Protein AF-A0A7S0ICA4-F1 (afdb_monomer_lite)

Organism: Micromonas pusilla (NCBI:txid38833)

Structure (mmCIF, N/CA/C/O backbone):
data_AF-A0A7S0ICA4-F1
#
_entry.id   AF-A0A7S0ICA4-F1
#
loop_
_atom_site.group_PDB
_atom_site.id
_atom_site.type_symbol
_atom_site.label_atom_id
_atom_site.label_alt_id
_atom_site.label_comp_id
_atom_site.label_asym_id
_atom_site.label_entity_id
_atom_site.label_seq_id
_atom_site.pdbx_PDB_ins_code
_atom_site.Cartn_x
_atom_site.Cartn_y
_atom_site.Cartn_z
_atom_site.occupancy
_atom_site.B_iso_or_equiv
_atom_site.auth_seq_id
_atom_site.auth_comp_id
_atom_site.auth_asym_id
_atom_site.auth_atom_id
_atom_site.pdbx_PDB_model_num
ATOM 1 N N . PRO A 1 1 ? -21.248 9.690 8.908 1.00 86.38 1 PRO A N 1
ATOM 2 C CA . PRO A 1 1 ? -22.405 10.482 9.392 1.00 86.38 1 PRO A CA 1
ATOM 3 C C . PRO A 1 1 ? -21.979 11.944 9.496 1.00 86.38 1 PRO A C 1
ATOM 5 O O . PRO A 1 1 ? -20.804 12.198 9.751 1.00 86.38 1 PRO A O 1
ATOM 8 N N . THR A 1 2 ? -22.903 12.871 9.278 1.00 93.62 2 THR A N 1
ATOM 9 C CA . THR A 1 2 ? -22.691 14.305 9.500 1.00 93.62 2 THR A CA 1
ATOM 10 C C . THR A 1 2 ? -23.461 14.713 10.746 1.00 93.62 2 THR A C 1
ATOM 12 O O . THR A 1 2 ? -24.643 14.397 10.854 1.00 93.62 2 THR A O 1
ATOM 15 N N . PHE A 1 3 ? -22.797 15.397 11.672 1.00 94.06 3 PHE A N 1
ATOM 16 C CA . PHE A 1 3 ? -23.406 15.927 12.889 1.00 94.06 3 PHE A CA 1
ATOM 17 C C . PHE A 1 3 ? -23.565 17.435 12.735 1.00 94.06 3 PHE A C 1
ATOM 19 O O . PHE A 1 3 ? -22.675 18.096 12.194 1.00 94.06 3 PHE A O 1
ATOM 26 N N . ARG A 1 4 ? -24.698 17.976 13.177 1.00 95.12 4 ARG A N 1
ATOM 27 C CA . ARG A 1 4 ? -24.970 19.411 13.134 1.00 95.12 4 ARG A CA 1
ATOM 28 C C . ARG A 1 4 ? -25.042 19.919 14.562 1.00 95.12 4 ARG A C 1
ATOM 30 O O . ARG A 1 4 ? -25.902 19.480 15.308 1.00 95.12 4 ARG A O 1
ATOM 37 N N . LEU A 1 5 ? -24.151 20.839 14.905 1.00 94.69 5 LEU A N 1
ATOM 38 C CA . LEU A 1 5 ? -24.180 21.518 16.194 1.00 94.69 5 LEU A CA 1
ATOM 39 C C . LEU A 1 5 ? -25.111 22.739 16.146 1.00 94.69 5 LEU A C 1
ATOM 41 O O . LEU A 1 5 ? -25.299 23.314 15.061 1.00 94.69 5 LEU A O 1
ATOM 45 N N . PRO A 1 6 ? -25.670 23.150 17.299 1.00 91.56 6 PRO A N 1
ATOM 46 C CA . PRO A 1 6 ? -26.354 24.430 17.419 1.00 91.56 6 PRO A CA 1
ATOM 47 C C . PRO A 1 6 ? -25.403 25.588 17.092 1.00 91.56 6 PRO A C 1
ATOM 49 O O . PRO A 1 6 ? -24.173 25.445 17.093 1.00 91.56 6 PRO A O 1
ATOM 52 N N . ARG A 1 7 ? -25.963 26.754 16.757 1.00 91.88 7 ARG A N 1
ATOM 53 C CA . ARG A 1 7 ? -25.157 27.929 16.397 1.00 91.88 7 ARG A CA 1
ATOM 54 C C . ARG A 1 7 ? -24.349 28.368 17.616 1.00 91.88 7 ARG A C 1
ATOM 56 O O . ARG A 1 7 ? -24.922 28.649 18.658 1.00 91.88 7 ARG A O 1
ATOM 63 N N . VAL A 1 8 ? -23.031 28.460 17.455 1.00 91.12 8 VAL A N 1
ATOM 64 C CA . VAL A 1 8 ? -22.137 28.934 18.519 1.00 91.12 8 VAL A CA 1
ATOM 65 C C . VAL A 1 8 ? -22.500 30.384 18.886 1.00 91.12 8 VAL A C 1
ATOM 67 O O . VAL A 1 8 ? -22.644 31.199 17.965 1.00 91.12 8 VAL A O 1
ATOM 70 N N . PRO A 1 9 ? -22.640 30.721 20.184 1.00 86.50 9 PRO A N 1
ATOM 71 C CA . PRO A 1 9 ? -22.893 32.087 20.636 1.00 86.50 9 PRO A CA 1
ATOM 72 C C . PRO A 1 9 ? -21.829 33.075 20.136 1.00 86.50 9 PRO A C 1
ATOM 74 O O . PRO A 1 9 ? -20.640 32.756 20.059 1.00 86.50 9 PRO A O 1
ATOM 77 N N . GLU A 1 10 ? -22.240 34.295 19.785 1.00 81.94 10 GLU A N 1
ATOM 78 C CA . GLU A 1 10 ? -21.309 35.323 19.313 1.00 81.94 10 GLU A CA 1
ATOM 79 C C . GLU A 1 10 ? -20.540 35.950 20.477 1.00 81.94 10 GLU A C 1
ATOM 81 O O . GLU A 1 10 ? -21.117 36.476 21.427 1.00 81.94 10 GLU A O 1
ATOM 86 N N . ARG A 1 11 ? -19.206 35.969 20.379 1.00 70.19 11 ARG A N 1
ATOM 87 C CA . ARG A 1 11 ? -18.366 36.634 21.376 1.00 70.19 11 ARG A CA 1
ATOM 88 C C . ARG A 1 11 ? -18.582 38.149 21.311 1.00 70.19 11 ARG A C 1
ATOM 90 O O . ARG A 1 11 ? -18.101 38.807 20.390 1.00 70.19 11 ARG A O 1
ATOM 97 N N . ARG A 1 12 ? -19.229 38.729 22.325 1.00 64.62 12 ARG A N 1
ATOM 98 C CA . ARG A 1 12 ? -19.293 40.190 22.493 1.00 64.62 12 ARG A CA 1
ATOM 99 C C . ARG A 1 12 ? -17.909 40.736 22.865 1.00 64.62 12 ARG A C 1
ATOM 101 O O . ARG A 1 12 ? -17.454 40.570 23.993 1.00 64.62 12 ARG A O 1
ATOM 108 N N . VAL A 1 13 ? -17.221 41.385 21.923 1.00 56.78 13 VAL A N 1
ATOM 109 C CA . VAL A 1 13 ? -16.011 42.182 22.200 1.00 56.78 13 VAL A CA 1
ATOM 110 C C . VAL A 1 13 ? -16.442 43.637 22.351 1.00 56.78 13 VAL A C 1
ATOM 112 O O . VAL A 1 13 ? -16.750 44.301 21.365 1.00 56.78 13 VAL A O 1
ATOM 115 N N . VAL A 1 14 ? -16.508 44.129 23.589 1.00 55.59 14 VAL A N 1
ATOM 116 C CA . VAL A 1 14 ? -16.899 45.516 23.878 1.00 55.59 14 VAL A CA 1
ATOM 117 C C . VAL A 1 14 ? -15.644 46.384 23.955 1.00 55.59 14 VAL A C 1
ATOM 119 O O . VAL A 1 14 ? -14.762 46.149 24.782 1.00 55.59 14 VAL A O 1
ATOM 122 N N . GLY A 1 15 ? -15.553 47.392 23.088 1.00 45.66 15 GLY A N 1
ATOM 123 C CA . GLY A 1 15 ? -14.579 48.469 23.235 1.00 45.66 15 GLY A CA 1
ATOM 124 C C . GLY A 1 15 ? -14.879 49.283 24.494 1.00 45.66 15 GLY A C 1
ATOM 125 O O . GLY A 1 15 ? -15.979 49.801 24.636 1.00 45.66 15 GLY A O 1
ATOM 126 N N . GLY A 1 16 ? -13.893 49.392 25.389 1.00 47.88 16 GLY A N 1
ATOM 127 C CA . GLY A 1 16 ? -13.887 50.335 26.512 1.00 47.88 16 GLY A CA 1
ATOM 128 C C . GLY A 1 16 ? -14.914 50.061 27.617 1.00 47.88 16 GLY A C 1
ATOM 129 O O . GLY A 1 16 ? -15.895 50.784 27.732 1.00 47.88 16 GLY A O 1
ATOM 130 N N . GLY A 1 17 ? -14.653 49.069 28.473 1.00 46.81 17 GLY A N 1
ATOM 131 C CA . GLY A 1 1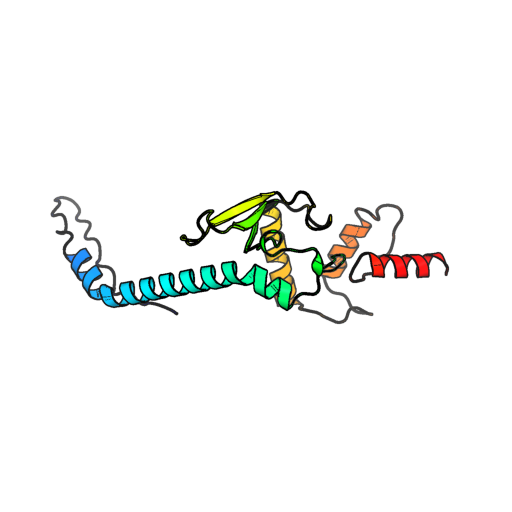7 ? -15.439 48.798 29.687 1.00 46.81 17 GLY A CA 1
ATOM 132 C C . GLY A 1 17 ? -15.920 47.354 29.730 1.00 46.81 17 GLY A C 1
ATOM 133 O O . GLY A 1 17 ? -17.000 47.033 29.249 1.00 46.81 17 GLY A O 1
ATOM 134 N N . ALA A 1 18 ? -15.084 46.462 30.258 1.00 45.56 18 ALA A N 1
ATOM 135 C CA . ALA A 1 18 ? -15.347 45.031 30.264 1.00 45.56 18 ALA A CA 1
ATOM 136 C C . ALA A 1 18 ? -16.468 44.664 31.253 1.00 45.56 18 ALA A C 1
ATOM 138 O O . ALA A 1 18 ? -16.236 44.600 32.457 1.00 45.56 18 ALA A O 1
ATOM 139 N N . THR A 1 19 ? -17.655 44.330 30.747 1.00 50.91 19 THR A N 1
ATOM 140 C CA . THR A 1 19 ? -18.433 43.236 31.333 1.00 50.91 19 THR A CA 1
ATOM 141 C C . THR A 1 19 ? -18.043 41.973 30.575 1.00 50.91 19 THR A C 1
ATOM 143 O O . THR A 1 19 ? -18.307 41.828 29.382 1.00 50.91 19 THR A O 1
ATOM 146 N N . ALA A 1 20 ? -17.315 41.078 31.244 1.00 53.53 20 ALA A N 1
ATOM 147 C CA . ALA A 1 20 ? -17.114 39.730 30.735 1.00 53.53 20 ALA A CA 1
ATOM 148 C C . ALA A 1 20 ? -18.504 39.098 30.570 1.00 53.53 20 ALA A C 1
ATOM 150 O O . ALA A 1 20 ? -19.272 39.087 31.530 1.00 53.53 20 ALA A O 1
ATOM 151 N N . GLY A 1 21 ? -18.856 38.611 29.375 1.00 56.12 21 GLY A N 1
ATOM 152 C CA . GLY A 1 21 ? -19.989 37.688 29.269 1.00 56.12 21 GLY A CA 1
ATOM 153 C C . GLY A 1 21 ? -19.767 36.561 30.280 1.00 56.12 21 GLY A C 1
ATOM 154 O O . GLY A 1 21 ? -18.633 36.095 30.410 1.00 56.12 21 GLY A O 1
ATOM 155 N N . SER A 1 22 ? -20.798 36.177 31.035 1.00 62.59 22 SER A N 1
ATOM 156 C CA . SER A 1 22 ? -20.684 35.296 32.214 1.00 62.59 22 SER A CA 1
ATOM 157 C C . SER A 1 22 ? -20.111 33.906 31.906 1.00 62.59 22 SER A C 1
ATOM 159 O O . SER A 1 22 ? -19.789 33.158 32.823 1.00 62.59 22 SER A O 1
ATOM 161 N N . GLY A 1 23 ? -19.971 33.551 30.625 1.00 69.62 23 GLY A N 1
ATOM 162 C CA . GLY A 1 23 ? -19.598 32.215 30.169 1.00 69.62 23 GLY A CA 1
ATOM 163 C C . GLY A 1 23 ? -20.773 31.234 30.183 1.00 69.62 23 GLY A C 1
ATOM 164 O O . GLY A 1 23 ? -20.662 30.181 29.565 1.00 69.62 23 GLY A O 1
ATOM 165 N N . GLU A 1 24 ? -21.901 31.596 30.807 1.00 80.44 24 GLU A N 1
ATOM 166 C CA . GLU A 1 24 ? -23.126 30.784 30.890 1.00 80.44 24 GLU A CA 1
ATOM 167 C C . GLU A 1 24 ? -23.677 30.436 29.505 1.00 80.44 24 GLU A C 1
ATOM 169 O O . GLU A 1 24 ? -24.026 29.287 29.269 1.00 80.44 24 GLU A O 1
ATOM 174 N N . GLU A 1 25 ? -23.620 31.372 28.551 1.00 84.62 25 GLU A N 1
ATOM 175 C CA . GLU A 1 25 ? -24.052 31.154 27.159 1.00 84.62 25 GLU A CA 1
ATOM 176 C C . GLU A 1 25 ? -23.335 29.957 26.495 1.00 84.62 25 GLU A C 1
ATOM 178 O O . GLU A 1 25 ? -23.905 29.267 25.653 1.00 84.62 25 GLU A O 1
ATOM 183 N N . MET A 1 26 ? -22.078 29.682 26.872 1.00 87.25 26 MET A N 1
ATOM 184 C CA . MET A 1 26 ? -21.332 28.531 26.352 1.00 87.25 26 MET A CA 1
ATOM 185 C C . MET A 1 26 ? -21.789 27.219 26.997 1.00 87.25 26 MET A C 1
ATOM 187 O O . MET A 1 26 ? -21.806 26.191 26.324 1.00 87.25 26 MET A O 1
ATOM 191 N N . PHE A 1 27 ? -22.154 27.240 28.282 1.00 89.44 27 PHE A N 1
ATOM 192 C CA . PHE A 1 27 ? -22.714 26.072 28.964 1.00 89.44 27 PHE A CA 1
ATOM 193 C C . PHE A 1 27 ? -24.102 25.732 28.418 1.00 89.44 27 PHE A C 1
ATOM 195 O O . PHE A 1 27 ? -24.335 24.578 28.078 1.00 89.44 27 PHE A O 1
ATOM 202 N N . GLU A 1 28 ? -24.958 26.732 28.198 1.00 90.12 28 GLU A N 1
ATOM 203 C CA . GLU A 1 28 ? -26.261 26.544 27.547 1.00 90.12 28 GLU A CA 1
ATOM 204 C C . GLU A 1 28 ? -26.117 25.955 26.137 1.00 90.12 28 GLU A C 1
ATOM 206 O O . GLU A 1 28 ? -26.828 25.021 25.776 1.00 90.12 28 GLU A O 1
ATOM 211 N N . TRP A 1 29 ? -25.150 26.439 25.348 1.00 92.75 29 TRP A N 1
ATOM 212 C CA . TRP A 1 29 ? -24.858 25.871 24.030 1.00 92.75 29 TRP A CA 1
ATOM 213 C C . TRP A 1 29 ? -24.345 24.424 24.104 1.00 92.75 29 TRP A C 1
ATOM 215 O O . TRP A 1 29 ? -24.679 23.606 23.244 1.00 92.75 29 TRP A O 1
ATOM 225 N N . MET A 1 30 ? -23.526 24.092 25.109 1.00 92.50 30 MET A N 1
ATOM 226 C CA . MET A 1 30 ? -23.066 22.716 25.319 1.00 92.50 30 MET A CA 1
ATOM 227 C C . MET A 1 30 ? -24.224 21.790 25.692 1.00 92.50 30 MET A C 1
ATOM 229 O O . MET A 1 30 ? -24.295 20.691 25.144 1.00 92.50 30 MET A O 1
ATOM 233 N N . ASP A 1 31 ? -25.134 22.247 26.552 1.00 94.25 31 ASP A N 1
ATOM 234 C CA . ASP A 1 31 ? -26.331 21.502 26.945 1.00 94.25 31 ASP A CA 1
ATOM 235 C C . ASP A 1 31 ? -27.287 21.316 25.756 1.00 94.25 31 ASP A C 1
ATOM 237 O O . ASP A 1 31 ? -27.748 20.203 25.502 1.00 94.25 31 ASP A O 1
ATOM 241 N N . GLU A 1 32 ? -27.516 22.360 24.950 1.00 95.19 32 GLU A N 1
ATOM 242 C CA . GLU A 1 32 ? -28.291 22.268 23.701 1.00 95.19 32 GLU A CA 1
ATOM 243 C C . GLU A 1 32 ? -27.647 21.279 22.710 1.00 95.19 32 GLU A C 1
ATOM 245 O O . GLU A 1 32 ? -28.330 20.555 21.984 1.00 95.19 32 GLU A O 1
ATOM 250 N N . GLY A 1 33 ? -26.314 21.223 22.684 1.00 95.69 33 GLY A N 1
ATOM 251 C CA . GLY A 1 33 ? -25.539 20.307 21.853 1.00 95.69 33 GLY A CA 1
ATOM 252 C C . GLY A 1 33 ? -25.361 18.897 22.425 1.00 95.69 33 GLY A C 1
ATOM 253 O O . GLY A 1 33 ? -24.819 18.047 21.711 1.00 95.69 33 GLY A O 1
ATOM 254 N N . ALA A 1 34 ? -25.787 18.625 23.664 1.00 96.19 34 ALA A N 1
ATOM 255 C CA . ALA A 1 34 ? -25.403 17.429 24.420 1.00 96.19 34 ALA A CA 1
ATOM 256 C C . ALA A 1 34 ? -25.723 16.125 23.677 1.00 96.19 34 ALA A C 1
ATOM 258 O O . ALA A 1 34 ? -24.835 15.297 23.475 1.00 96.19 34 ALA A O 1
ATOM 259 N N . GLU A 1 35 ? -26.940 15.985 23.143 1.00 96.56 35 GLU A N 1
ATOM 260 C CA . GLU A 1 35 ? -27.336 14.793 22.377 1.00 96.56 35 GLU A CA 1
ATOM 261 C C . GLU A 1 35 ? -26.452 14.570 21.140 1.00 96.56 35 GLU A C 1
ATOM 263 O O . GLU A 1 35 ? -26.131 13.436 20.772 1.00 96.56 35 GLU A O 1
ATOM 268 N N . THR A 1 36 ? -26.021 15.655 20.489 1.00 96.75 36 THR A N 1
ATOM 269 C CA . THR A 1 36 ? -25.133 15.579 19.324 1.00 96.75 36 THR A CA 1
ATOM 270 C C . THR A 1 36 ? -23.724 15.157 19.734 1.00 96.75 36 THR A C 1
ATOM 272 O O . THR A 1 36 ? -23.102 14.351 19.033 1.00 96.75 36 THR A O 1
ATOM 275 N N . PHE A 1 37 ? -23.220 15.661 20.865 1.00 96.62 37 PHE A N 1
ATOM 276 C CA . PHE A 1 37 ? -21.930 15.248 21.418 1.00 96.62 37 PHE A CA 1
ATOM 277 C C . PHE A 1 37 ? -21.938 13.786 21.858 1.00 96.62 37 PHE A C 1
ATOM 279 O O . PHE A 1 37 ? -21.017 13.053 21.497 1.00 96.62 37 PHE A O 1
ATOM 286 N N . ASP A 1 38 ? -22.992 13.330 22.530 1.00 97.12 38 ASP A N 1
ATOM 287 C CA . ASP A 1 38 ? -23.150 11.934 22.941 1.00 97.12 38 ASP A CA 1
ATOM 288 C C . ASP A 1 38 ? -23.233 11.001 21.731 1.00 97.12 38 ASP A C 1
ATOM 290 O O . ASP A 1 38 ? -22.576 9.956 21.681 1.00 97.12 38 ASP A O 1
ATOM 294 N N . ALA A 1 39 ? -23.979 11.395 20.696 1.00 97.00 39 ALA A N 1
ATOM 295 C CA . ALA A 1 39 ? -24.054 10.636 19.455 1.00 97.00 39 ALA A CA 1
ATOM 296 C C . ALA A 1 39 ? -22.692 10.559 18.740 1.00 97.00 39 ALA A C 1
ATOM 298 O O . ALA A 1 39 ? -22.324 9.496 18.217 1.00 97.00 39 ALA A O 1
ATOM 299 N N . LEU A 1 40 ? -21.929 11.659 18.727 1.00 97.31 40 LEU A N 1
ATOM 300 C CA . LEU A 1 40 ? -20.575 11.710 18.176 1.00 97.31 40 LEU A CA 1
ATOM 301 C C . LEU A 1 40 ? -19.617 10.823 18.979 1.00 97.31 40 LEU A C 1
ATOM 303 O O . LEU A 1 40 ? -18.941 9.979 18.387 1.00 97.31 40 LEU A O 1
ATOM 307 N N . LEU A 1 41 ? -19.586 10.963 20.305 1.00 97.56 41 LEU A N 1
ATOM 308 C CA . LEU A 1 41 ? -18.737 10.172 21.192 1.00 97.56 41 LEU A CA 1
ATOM 309 C C . LEU A 1 41 ? -19.068 8.685 21.070 1.00 97.56 41 LEU A C 1
ATOM 311 O O . LEU A 1 41 ? -18.180 7.875 20.810 1.00 97.56 41 LEU A O 1
ATOM 315 N N . GLY A 1 42 ? -20.349 8.325 21.142 1.00 97.94 42 GLY A N 1
ATOM 316 C CA . GLY A 1 42 ? -20.797 6.951 20.955 1.00 97.94 42 GLY A CA 1
ATOM 317 C C . GLY A 1 42 ? -20.393 6.389 19.589 1.00 97.94 42 GLY A C 1
ATOM 318 O O . GLY A 1 42 ? -20.042 5.214 19.478 1.00 97.94 42 GLY A O 1
ATOM 319 N N . ARG A 1 43 ? -20.385 7.212 18.530 1.00 97.25 43 ARG A N 1
ATOM 320 C CA . ARG A 1 43 ? -19.875 6.798 17.214 1.00 97.25 43 ARG A CA 1
ATOM 321 C C . ARG A 1 43 ? -18.363 6.573 17.228 1.00 97.25 43 ARG A C 1
ATOM 323 O O . ARG A 1 43 ? -17.926 5.594 16.623 1.00 97.25 43 ARG A O 1
ATOM 330 N N . LEU A 1 44 ? -17.591 7.450 17.867 1.00 97.56 44 LEU A N 1
ATOM 331 C CA . LEU A 1 44 ? -16.134 7.329 17.971 1.00 97.56 44 LEU A CA 1
ATOM 332 C C . LEU A 1 44 ? -15.732 6.081 18.762 1.00 97.56 44 LEU A C 1
ATOM 334 O O . LEU A 1 44 ? -14.896 5.324 18.277 1.00 97.56 44 LEU A O 1
ATOM 338 N N . VAL A 1 45 ? -16.383 5.818 19.900 1.00 97.50 45 VAL A N 1
ATOM 339 C CA . VAL A 1 45 ? -16.158 4.615 20.722 1.00 97.50 45 VAL A CA 1
ATOM 340 C C . VAL A 1 45 ? -16.462 3.351 19.919 1.00 97.50 45 VAL A C 1
ATOM 342 O O . VAL A 1 45 ? -15.577 2.525 19.731 1.00 97.50 45 VAL A O 1
ATOM 345 N N . ARG A 1 46 ? -17.653 3.247 19.306 1.00 97.81 46 ARG A N 1
ATOM 346 C CA . ARG A 1 46 ? -18.003 2.076 18.476 1.00 97.81 46 ARG A CA 1
ATOM 347 C C . ARG A 1 46 ? -17.047 1.867 17.302 1.00 97.81 46 ARG A C 1
ATOM 349 O O . ARG A 1 46 ? -16.778 0.733 16.918 1.00 97.81 46 ARG A O 1
ATOM 356 N N . TRP A 1 47 ? -16.579 2.951 16.680 1.00 97.12 47 TRP A N 1
ATOM 357 C CA . TRP A 1 47 ? -15.593 2.861 15.602 1.00 97.12 47 TRP A CA 1
ATOM 358 C C . TRP A 1 47 ? -14.239 2.366 16.119 1.00 97.12 47 TRP A C 1
ATOM 360 O O . TRP A 1 47 ? -13.627 1.512 15.479 1.00 97.12 47 TRP A O 1
ATOM 370 N N . HIS A 1 48 ? -13.795 2.872 17.271 1.00 95.62 48 HIS A N 1
ATOM 371 C CA . HIS A 1 48 ? -12.559 2.449 17.914 1.00 95.62 48 HIS A CA 1
ATOM 372 C C . HIS A 1 48 ? -12.614 0.967 18.301 1.00 95.62 48 HIS A C 1
ATOM 374 O O . HIS A 1 48 ? -11.742 0.210 17.880 1.00 95.62 48 HIS A O 1
ATOM 380 N N . ASP A 1 49 ? -13.676 0.531 18.982 1.00 95.81 49 ASP A N 1
ATOM 381 C CA . ASP A 1 49 ? -13.865 -0.865 19.394 1.00 95.81 49 ASP A CA 1
ATOM 382 C C . ASP A 1 49 ? -13.858 -1.814 18.190 1.00 95.81 49 ASP A C 1
ATOM 384 O O . ASP A 1 49 ? -13.163 -2.831 18.191 1.00 95.81 49 ASP A O 1
ATOM 388 N N . ALA A 1 50 ? -14.565 -1.449 17.113 1.00 96.81 50 ALA A N 1
ATOM 389 C CA . ALA A 1 50 ? -14.581 -2.230 15.879 1.00 96.81 50 ALA A CA 1
ATOM 390 C C . ALA A 1 50 ? -13.194 -2.305 15.216 1.00 96.81 50 ALA A C 1
ATOM 392 O O . ALA A 1 50 ? -12.813 -3.353 14.692 1.00 96.81 50 ALA A O 1
ATOM 393 N N . ARG A 1 51 ? -12.420 -1.211 15.245 1.00 96.06 51 ARG A N 1
ATOM 394 C CA . ARG A 1 51 ? -11.045 -1.198 14.728 1.00 96.06 51 ARG A CA 1
ATOM 395 C C . ARG A 1 51 ? -10.138 -2.117 15.546 1.00 96.06 51 ARG A C 1
ATOM 397 O O . ARG A 1 51 ? -9.397 -2.893 14.949 1.00 96.06 51 ARG A O 1
ATOM 404 N N . ILE A 1 52 ? -10.198 -2.050 16.875 1.00 95.12 52 ILE A N 1
ATOM 405 C CA . ILE A 1 52 ? -9.391 -2.907 17.756 1.00 95.12 52 ILE A CA 1
ATOM 406 C C . ILE A 1 52 ? -9.763 -4.381 17.572 1.00 95.12 52 ILE A C 1
ATOM 408 O O . ILE A 1 52 ? -8.873 -5.214 17.415 1.00 95.12 52 ILE A O 1
ATOM 412 N N . ALA A 1 53 ? -11.058 -4.704 17.505 1.00 94.94 53 ALA A N 1
ATOM 413 C CA . ALA A 1 53 ? -11.522 -6.066 17.247 1.00 94.94 53 ALA A CA 1
ATOM 414 C C . ALA A 1 53 ? -10.975 -6.617 15.919 1.00 94.94 53 ALA A C 1
ATOM 416 O O . ALA A 1 53 ? -10.475 -7.741 15.881 1.00 94.94 53 ALA A O 1
ATOM 417 N N . LYS A 1 54 ? -10.991 -5.803 14.853 1.00 96.44 54 LYS A N 1
ATOM 418 C CA . LYS A 1 54 ? -10.408 -6.175 13.558 1.00 96.44 54 LYS A CA 1
ATOM 419 C C . LYS A 1 54 ? -8.904 -6.445 13.656 1.00 96.44 54 LYS A C 1
ATOM 421 O O . LYS A 1 54 ? -8.440 -7.445 13.125 1.00 96.44 54 LYS A O 1
ATOM 426 N N . LEU A 1 55 ? -8.143 -5.571 14.316 1.00 96.50 55 LEU A N 1
ATOM 427 C CA . LEU A 1 55 ? -6.689 -5.734 14.445 1.00 96.50 55 LEU A CA 1
ATOM 428 C C . LEU A 1 55 ? -6.314 -6.989 15.246 1.00 96.50 55 LEU A C 1
ATOM 430 O O . LEU A 1 55 ? -5.419 -7.721 14.836 1.00 96.50 55 LEU A O 1
ATOM 434 N N . ARG A 1 56 ? -7.033 -7.275 16.337 1.00 94.38 56 ARG A N 1
ATOM 435 C CA . ARG A 1 56 ? -6.832 -8.485 17.154 1.00 94.38 56 ARG A CA 1
ATOM 436 C C . ARG A 1 56 ? -7.126 -9.777 16.394 1.00 94.38 56 ARG A C 1
ATOM 438 O O . ARG A 1 56 ? -6.375 -10.737 16.516 1.00 94.38 56 ARG A O 1
ATOM 445 N N . GLY A 1 57 ? -8.208 -9.800 15.614 1.00 95.50 57 GLY A N 1
ATOM 446 C CA . GLY A 1 57 ? -8.610 -10.987 14.851 1.00 95.50 57 GLY A CA 1
ATOM 447 C C . GLY A 1 57 ? -7.798 -11.226 13.574 1.00 95.50 57 GLY A C 1
ATOM 448 O O . GLY A 1 57 ? -7.803 -12.336 13.051 1.00 95.50 57 GLY A O 1
ATOM 449 N N . ALA A 1 58 ? -7.083 -10.214 13.073 1.00 97.56 58 ALA A N 1
ATOM 450 C CA . ALA A 1 58 ? -6.435 -10.270 11.763 1.00 97.56 58 ALA A CA 1
ATOM 451 C C . ALA A 1 58 ? -5.379 -11.379 11.637 1.00 97.56 58 ALA A C 1
ATOM 453 O O . ALA A 1 58 ? -5.241 -11.956 10.563 1.00 97.56 58 ALA A O 1
ATOM 454 N N . ALA A 1 59 ? -4.631 -11.679 12.705 1.00 97.38 59 ALA A N 1
ATOM 455 C CA . ALA A 1 59 ? -3.618 -12.737 12.678 1.00 97.38 59 ALA A CA 1
ATOM 456 C C . ALA A 1 59 ? -4.242 -14.129 12.491 1.00 97.38 59 ALA A C 1
ATOM 458 O O . ALA A 1 59 ? -3.724 -14.939 11.721 1.00 97.38 59 ALA A O 1
ATOM 459 N N . ASP A 1 60 ? -5.359 -14.387 13.172 1.00 97.56 60 ASP A N 1
ATOM 460 C CA . ASP A 1 60 ? -6.094 -15.648 13.080 1.00 97.56 60 ASP A CA 1
ATOM 461 C C . ASP A 1 60 ? -6.756 -15.782 11.709 1.00 97.56 60 ASP A C 1
ATOM 463 O O . ASP A 1 60 ? -6.490 -16.747 10.994 1.00 97.56 60 ASP A O 1
ATOM 467 N N . GLU A 1 61 ? -7.504 -14.756 11.288 1.00 98.25 61 GLU A N 1
ATOM 468 C CA . GLU A 1 61 ? -8.148 -14.717 9.972 1.00 98.25 61 GLU A CA 1
ATOM 469 C C . GLU A 1 61 ? -7.121 -14.928 8.851 1.00 98.25 61 GLU A C 1
ATOM 471 O O . GLU A 1 61 ? -7.340 -15.727 7.945 1.00 98.25 61 GLU A O 1
ATOM 476 N N . ALA A 1 62 ? -5.953 -14.281 8.935 1.00 98.25 62 ALA A N 1
ATOM 477 C CA . ALA A 1 62 ? -4.909 -14.425 7.932 1.00 98.25 62 ALA A CA 1
ATOM 478 C C . ALA A 1 62 ? -4.385 -15.865 7.810 1.00 98.25 62 ALA A C 1
ATOM 480 O O . ALA A 1 62 ? -4.180 -16.333 6.692 1.00 98.25 62 ALA A O 1
ATOM 481 N N . ARG A 1 63 ? -4.196 -16.578 8.927 1.00 98.00 63 ARG A N 1
ATOM 482 C CA . ARG A 1 63 ? -3.758 -17.987 8.914 1.00 98.00 63 ARG A CA 1
ATOM 483 C C . ARG A 1 63 ? -4.828 -18.925 8.369 1.00 98.00 63 ARG A C 1
ATOM 485 O O . ARG A 1 63 ? -4.487 -19.969 7.825 1.00 98.00 63 ARG A O 1
ATOM 492 N N . GLU A 1 64 ? -6.096 -18.563 8.519 1.00 97.88 64 GLU A N 1
ATOM 493 C CA . GLU A 1 64 ? -7.215 -19.354 8.011 1.00 97.88 64 GLU A CA 1
ATOM 494 C C . GLU A 1 64 ? -7.437 -19.162 6.507 1.00 97.88 64 GLU A C 1
ATOM 496 O O . GLU A 1 64 ? -7.749 -20.130 5.813 1.00 97.88 64 GLU A O 1
ATOM 501 N N . ILE A 1 65 ? -7.291 -17.933 5.992 1.00 98.19 65 ILE A N 1
ATOM 502 C CA . ILE A 1 65 ? -7.746 -17.602 4.629 1.00 98.19 65 ILE A CA 1
ATOM 503 C C . ILE A 1 65 ? -6.627 -17.282 3.633 1.00 98.19 65 ILE A C 1
ATOM 505 O O . ILE A 1 65 ? -6.873 -17.321 2.425 1.00 98.19 65 ILE A O 1
ATOM 509 N N . LEU A 1 66 ? -5.420 -16.919 4.084 1.00 98.31 66 LEU A N 1
ATOM 510 C CA . LEU A 1 66 ? -4.341 -16.511 3.180 1.00 98.31 66 LEU A CA 1
ATOM 511 C C . LEU A 1 66 ? -3.420 -17.676 2.830 1.00 98.31 66 LEU A C 1
ATOM 513 O O . LEU A 1 66 ? -2.942 -18.408 3.690 1.00 98.31 66 LEU A O 1
ATOM 517 N N . TRP A 1 67 ? -3.056 -17.755 1.549 1.00 98.38 67 TRP A N 1
ATOM 518 C CA . TRP A 1 67 ? -1.947 -18.583 1.089 1.00 98.38 67 TRP A CA 1
ATOM 519 C C . TRP A 1 67 ? -0.713 -17.711 0.856 1.00 98.38 67 TRP A C 1
ATOM 521 O O . TRP A 1 67 ? -0.506 -17.180 -0.236 1.00 98.38 67 TRP A O 1
ATOM 531 N N . TRP A 1 68 ? 0.129 -17.550 1.880 1.00 98.56 68 TRP A N 1
ATOM 532 C CA . TRP A 1 68 ? 1.362 -16.771 1.726 1.00 98.56 68 TRP A CA 1
ATOM 533 C C . TRP A 1 68 ? 2.358 -17.425 0.755 1.00 98.56 68 TRP A C 1
ATOM 535 O O . TRP A 1 68 ? 2.612 -18.630 0.865 1.00 98.56 68 TRP A O 1
ATOM 545 N N . PRO A 1 69 ? 2.966 -16.652 -0.164 1.00 98.31 69 PRO A N 1
ATOM 546 C CA . PRO A 1 69 ? 4.024 -17.154 -1.031 1.00 98.31 69 PRO A CA 1
ATOM 547 C C . PRO A 1 69 ? 5.284 -17.464 -0.210 1.00 98.31 69 PRO A C 1
ATOM 549 O O . PRO A 1 69 ? 5.547 -16.824 0.807 1.00 98.31 69 PRO A O 1
ATOM 552 N N . PHE A 1 70 ? 6.078 -18.443 -0.660 1.00 97.88 70 PHE A N 1
ATOM 553 C CA . PHE A 1 70 ? 7.364 -18.814 -0.039 1.00 97.88 70 PHE A CA 1
ATOM 554 C C . PHE A 1 70 ? 7.300 -19.106 1.476 1.00 97.88 70 PHE A C 1
ATOM 556 O O . PHE A 1 70 ? 8.287 -18.936 2.186 1.00 97.88 70 PHE A O 1
ATOM 563 N N . THR A 1 71 ? 6.153 -19.563 1.981 1.00 98.12 71 THR A N 1
ATOM 564 C CA . THR A 1 71 ? 5.925 -19.777 3.416 1.00 98.12 71 THR A CA 1
ATOM 565 C C . THR A 1 71 ? 5.404 -21.189 3.661 1.00 98.12 71 THR A C 1
ATOM 567 O O . THR A 1 71 ? 4.449 -21.611 3.016 1.00 98.12 71 THR A O 1
ATOM 570 N N . GLN A 1 72 ? 6.014 -21.919 4.597 1.00 97.94 72 GLN A N 1
ATOM 571 C CA . GLN A 1 72 ? 5.471 -23.188 5.088 1.00 97.94 72 GLN A CA 1
ATOM 572 C C . GLN A 1 72 ? 4.457 -22.894 6.198 1.00 97.94 72 GLN A C 1
ATOM 574 O O . GLN A 1 72 ? 4.856 -22.538 7.306 1.00 97.94 72 GLN A O 1
ATOM 579 N N . HIS A 1 73 ? 3.162 -23.013 5.901 1.00 97.19 73 HIS A N 1
ATOM 580 C CA . HIS A 1 73 ? 2.088 -22.547 6.790 1.00 97.19 73 HIS A CA 1
ATOM 581 C C . HIS A 1 73 ? 2.032 -23.275 8.130 1.00 97.19 73 HIS A C 1
ATOM 583 O O . HIS A 1 73 ? 1.817 -22.621 9.149 1.00 97.19 73 HIS A O 1
ATOM 589 N N . ASP A 1 74 ? 2.332 -24.574 8.159 1.00 96.62 74 ASP A N 1
ATOM 590 C CA . ASP A 1 74 ? 2.340 -25.362 9.403 1.00 96.62 74 ASP A CA 1
ATOM 591 C C . ASP A 1 74 ? 3.377 -24.861 10.423 1.00 96.62 74 ASP A C 1
ATOM 593 O O . ASP A 1 74 ? 3.274 -25.136 11.616 1.00 96.62 74 ASP A O 1
ATOM 597 N N . MET A 1 75 ? 4.378 -24.102 9.964 1.00 97.50 75 MET A N 1
ATOM 598 C CA . MET A 1 75 ? 5.442 -23.541 10.800 1.00 97.50 75 MET A CA 1
ATOM 599 C C . MET A 1 75 ? 5.204 -22.076 11.189 1.00 97.50 75 MET A C 1
ATOM 601 O O . MET A 1 75 ? 6.082 -21.461 11.795 1.00 97.50 75 MET A O 1
ATOM 605 N N . VAL A 1 76 ? 4.052 -21.493 10.843 1.00 97.81 76 VAL A N 1
ATOM 606 C CA . VAL A 1 76 ? 3.712 -20.106 11.188 1.00 97.81 76 VAL A CA 1
ATOM 607 C C . VAL A 1 76 ? 2.741 -20.100 12.368 1.00 97.81 76 VAL A C 1
ATOM 609 O O . VAL A 1 76 ? 1.535 -20.302 12.175 1.00 97.81 76 VAL A O 1
ATOM 612 N N . PRO A 1 77 ? 3.227 -19.878 13.603 1.00 96.88 77 PRO A N 1
ATOM 613 C CA . PRO A 1 77 ? 2.349 -19.693 14.745 1.00 96.88 77 PRO A CA 1
ATOM 614 C C . PRO A 1 77 ? 1.702 -18.298 14.702 1.00 96.88 77 PRO A C 1
ATOM 616 O O . PRO A 1 77 ? 2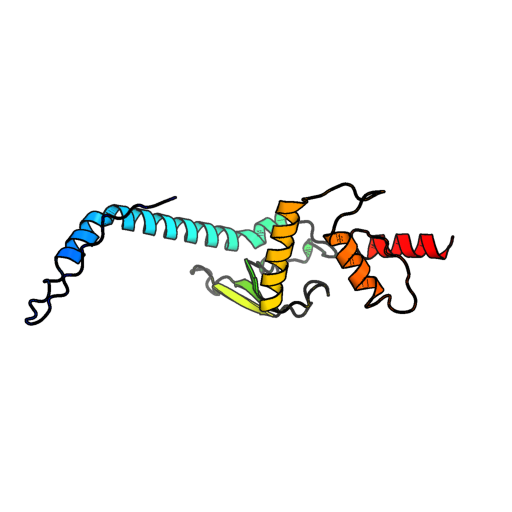.174 -17.399 13.999 1.00 96.88 77 PRO A O 1
ATOM 619 N N . ARG A 1 78 ? 0.604 -18.119 15.445 1.00 95.06 78 ARG A N 1
ATOM 620 C CA . ARG A 1 78 ? -0.205 -16.886 15.439 1.00 95.06 78 ARG A CA 1
ATOM 621 C C . ARG A 1 78 ? 0.634 -15.654 15.773 1.00 95.06 78 ARG A C 1
ATOM 623 O O . ARG A 1 78 ? 0.555 -14.649 15.078 1.00 95.06 78 ARG A O 1
ATOM 630 N N . GLU A 1 79 ? 1.459 -15.753 16.805 1.00 94.31 79 GLU A N 1
ATOM 631 C CA . GLU A 1 79 ? 2.307 -14.683 17.331 1.00 94.31 79 GLU A CA 1
ATOM 632 C C . GLU A 1 79 ? 3.370 -14.185 16.341 1.00 94.31 79 GLU A C 1
ATOM 634 O O . GLU A 1 79 ? 3.861 -13.066 16.482 1.00 94.31 79 GLU A O 1
ATOM 639 N N . ASN A 1 80 ? 3.699 -14.980 15.318 1.00 95.69 80 ASN A N 1
ATOM 640 C CA . ASN A 1 80 ? 4.654 -14.592 14.280 1.00 95.69 80 ASN A CA 1
ATOM 641 C C . ASN A 1 80 ? 3.991 -13.857 13.107 1.00 95.69 80 ASN A C 1
ATOM 643 O O . ASN A 1 80 ? 4.690 -13.369 12.215 1.00 95.69 80 ASN A O 1
ATOM 647 N N . VAL A 1 81 ? 2.660 -13.759 13.083 1.00 97.62 81 VAL A N 1
ATOM 648 C CA . VAL A 1 81 ? 1.942 -13.004 12.056 1.00 97.62 81 VAL A CA 1
ATOM 649 C C . VAL A 1 81 ? 1.962 -11.521 12.419 1.00 97.62 81 VAL A C 1
ATOM 651 O O . VAL A 1 81 ? 1.264 -11.067 13.323 1.00 97.62 81 VAL A O 1
ATOM 654 N N . ALA A 1 82 ? 2.757 -10.738 11.690 1.00 97.44 82 ALA A N 1
ATOM 655 C CA . ALA A 1 82 ? 2.795 -9.292 11.866 1.00 97.44 82 ALA A CA 1
ATOM 656 C C . ALA A 1 82 ? 1.513 -8.635 11.318 1.00 97.44 82 ALA A C 1
ATOM 658 O O . ALA A 1 82 ? 1.284 -8.608 10.108 1.00 97.44 82 ALA A O 1
ATOM 659 N N . VAL A 1 83 ? 0.696 -8.053 12.199 1.00 98.12 83 VAL A N 1
ATOM 660 C CA . VAL A 1 83 ? -0.503 -7.292 11.812 1.00 98.12 83 VAL A CA 1
ATOM 661 C C . VAL A 1 83 ? -0.112 -5.848 11.484 1.00 98.12 83 VAL A C 1
ATOM 663 O O . VAL A 1 83 ? 0.020 -5.005 12.370 1.00 98.12 83 VAL A O 1
ATOM 666 N N . ILE A 1 84 ? 0.101 -5.555 10.201 1.00 98.19 84 ILE A N 1
ATOM 667 C CA . ILE A 1 84 ? 0.500 -4.223 9.719 1.00 98.19 84 ILE A CA 1
ATOM 668 C C . ILE A 1 84 ? -0.750 -3.351 9.506 1.00 98.19 84 ILE A C 1
ATOM 670 O O . ILE A 1 84 ? -1.552 -3.613 8.614 1.00 98.19 84 ILE A O 1
ATOM 674 N N . ASP A 1 85 ? -0.904 -2.291 10.301 1.00 97.94 85 ASP A N 1
ATOM 675 C CA . ASP A 1 85 ? -1.999 -1.311 10.197 1.00 97.94 85 ASP A CA 1
ATOM 676 C C . ASP A 1 85 ? -1.695 -0.214 9.164 1.00 97.94 85 ASP A C 1
ATOM 678 O O . ASP A 1 85 ? -2.592 0.281 8.482 1.00 97.94 85 ASP A O 1
ATOM 682 N N . SER A 1 86 ? -0.426 0.179 9.031 1.00 96.81 86 SER A N 1
ATOM 683 C CA . SER A 1 86 ? -0.009 1.235 8.103 1.00 96.81 86 SER A CA 1
ATOM 684 C C . SER A 1 86 ? 1.494 1.209 7.807 1.00 96.81 86 SER A C 1
ATOM 686 O O . SER A 1 86 ? 2.248 0.436 8.398 1.00 96.81 86 SER A O 1
ATOM 688 N N . ARG A 1 87 ? 1.942 2.083 6.896 1.00 96.19 87 ARG A N 1
ATOM 689 C CA . ARG A 1 87 ? 3.356 2.446 6.718 1.00 96.19 87 ARG A CA 1
ATOM 690 C C . ARG A 1 87 ? 3.512 3.953 6.534 1.00 96.19 87 ARG A C 1
ATOM 692 O O . ARG A 1 87 ? 2.669 4.581 5.885 1.00 96.19 87 ARG A O 1
ATOM 699 N N . SER A 1 88 ? 4.607 4.515 7.028 1.00 94.38 88 SER A N 1
ATOM 700 C CA . SER A 1 88 ? 4.973 5.919 6.820 1.00 94.38 88 SER A CA 1
ATOM 701 C C . SER A 1 88 ? 6.480 6.030 6.608 1.00 94.38 88 SER A C 1
ATOM 703 O O . SER A 1 88 ? 7.232 6.036 7.578 1.00 94.38 88 SER A O 1
ATOM 705 N N . GLY A 1 89 ? 6.904 6.178 5.353 1.00 93.38 89 GLY A N 1
ATOM 706 C CA . GLY A 1 89 ? 8.311 6.069 4.978 1.00 93.38 89 GLY A CA 1
ATOM 707 C C . GLY A 1 89 ? 8.807 4.638 5.176 1.00 93.38 89 GLY A C 1
ATOM 708 O O . GLY A 1 89 ? 8.201 3.679 4.681 1.00 93.38 89 GLY A O 1
ATOM 709 N N . GLU A 1 90 ? 9.894 4.510 5.922 1.00 95.94 90 GLU A N 1
ATOM 710 C CA . GLU A 1 90 ? 10.605 3.266 6.185 1.00 95.94 90 GLU A CA 1
ATOM 711 C C . GLU A 1 90 ? 9.988 2.430 7.321 1.00 95.94 90 GLU A C 1
ATOM 713 O O . GLU A 1 90 ? 10.338 1.263 7.467 1.00 95.94 90 GLU A O 1
ATOM 718 N N . ASP A 1 91 ? 9.052 2.982 8.099 1.00 97.00 91 ASP A N 1
ATOM 719 C CA . ASP A 1 91 ? 8.439 2.291 9.237 1.00 97.00 91 ASP A CA 1
ATOM 720 C C . ASP A 1 91 ? 7.037 1.752 8.928 1.00 97.00 91 ASP A C 1
ATOM 722 O O . ASP A 1 91 ? 6.170 2.451 8.386 1.00 97.00 91 ASP A O 1
ATOM 726 N N . PHE A 1 92 ? 6.782 0.522 9.368 1.00 98.19 92 PHE A N 1
ATOM 727 C CA . PHE A 1 92 ? 5.445 -0.034 9.536 1.00 98.19 92 PHE A CA 1
ATOM 728 C C . PHE A 1 92 ? 4.843 0.403 10.870 1.00 98.19 92 PHE A C 1
ATOM 730 O O . PHE A 1 92 ? 5.524 0.387 11.890 1.00 98.19 92 PHE A O 1
ATOM 737 N N . GLY A 1 93 ? 3.546 0.701 10.888 1.00 97.88 93 GLY A N 1
ATOM 738 C CA . GLY A 1 93 ? 2.741 0.664 12.104 1.00 97.88 93 GLY A CA 1
ATOM 739 C C . GLY A 1 93 ? 2.215 -0.752 12.304 1.00 97.88 93 GLY A C 1
ATOM 740 O O . GLY A 1 93 ? 1.322 -1.175 11.573 1.00 97.88 93 GLY A O 1
ATOM 741 N N . VAL A 1 94 ? 2.768 -1.484 13.268 1.00 98.00 94 VAL A N 1
ATOM 742 C CA . VAL A 1 94 ? 2.404 -2.877 13.563 1.00 98.00 94 VAL A CA 1
ATOM 743 C C . VAL A 1 94 ? 1.579 -2.926 14.841 1.00 98.00 94 VAL A C 1
ATOM 745 O O . VAL A 1 94 ? 1.989 -2.378 15.862 1.00 98.00 94 VAL A O 1
ATOM 748 N N . TYR A 1 95 ? 0.418 -3.570 14.791 1.00 97.31 95 TYR A N 1
ATOM 749 C CA . TYR A 1 95 ? -0.393 -3.821 15.974 1.00 97.31 95 TYR A CA 1
ATOM 750 C C . TYR A 1 95 ? 0.253 -4.905 16.846 1.00 97.31 95 TYR A C 1
ATOM 752 O O . TYR A 1 95 ? 0.653 -5.959 16.353 1.00 97.31 95 TYR A O 1
ATOM 760 N N . VAL A 1 96 ? 0.355 -4.626 18.142 1.00 95.00 96 VAL A N 1
ATOM 761 C CA . VAL A 1 96 ? 0.930 -5.503 19.161 1.00 95.00 96 VAL A CA 1
ATOM 762 C C . VAL A 1 96 ? -0.067 -5.604 20.311 1.00 95.00 96 VAL A C 1
ATOM 764 O O . VAL A 1 96 ? -0.523 -4.586 20.836 1.00 95.00 96 VAL A O 1
ATOM 767 N N . GLU A 1 97 ? -0.415 -6.832 20.686 1.00 91.06 97 GLU A N 1
ATOM 768 C CA . GLU A 1 97 ? -1.259 -7.102 21.851 1.00 91.06 97 GLU A CA 1
ATOM 769 C C . GLU A 1 97 ? -0.499 -6.786 23.147 1.00 91.06 97 GLU A C 1
ATOM 771 O O . GLU A 1 97 ? 0.723 -6.935 23.220 1.00 91.06 97 GLU A O 1
ATOM 776 N N . ASP A 1 98 ? -1.215 -6.334 24.176 1.00 85.88 98 ASP A N 1
ATOM 777 C CA . ASP A 1 98 ? -0.605 -6.079 25.481 1.00 85.88 98 ASP A CA 1
ATOM 778 C C . ASP A 1 98 ? -0.129 -7.395 26.111 1.00 85.88 98 ASP A C 1
ATOM 780 O O . ASP A 1 98 ? -0.777 -8.431 25.959 1.00 85.88 98 ASP A O 1
ATOM 784 N N . ALA A 1 99 ? 0.980 -7.355 26.856 1.00 73.81 99 ALA A N 1
ATOM 785 C CA . ALA A 1 99 ? 1.630 -8.548 27.414 1.00 73.81 99 ALA A CA 1
ATOM 786 C C . ALA A 1 99 ? 0.712 -9.411 28.306 1.00 73.81 99 ALA A C 1
ATOM 788 O O . ALA A 1 99 ? 0.932 -10.610 28.447 1.00 73.81 99 ALA A O 1
ATOM 789 N N . GLU A 1 100 ? -0.322 -8.805 28.893 1.00 72.44 100 GLU A N 1
ATOM 790 C CA . GLU A 1 100 ? -1.299 -9.454 29.776 1.00 72.44 100 GLU A CA 1
ATOM 791 C C . GLU A 1 100 ? -2.630 -9.772 29.065 1.00 72.44 100 GLU A C 1
ATOM 793 O O . GLU A 1 100 ? -3.551 -10.297 29.684 1.00 72.44 100 GLU A O 1
ATOM 798 N N . GLY A 1 101 ? -2.776 -9.419 27.779 1.00 65.88 101 GLY A N 1
ATOM 799 C CA . GLY A 1 101 ? -3.985 -9.645 26.972 1.00 65.88 101 GLY A CA 1
ATOM 800 C C . GLY A 1 101 ? -5.241 -8.878 27.420 1.00 65.88 101 GLY A C 1
ATOM 801 O O . GLY A 1 101 ? -6.283 -8.975 26.774 1.00 65.88 101 GLY A O 1
ATOM 802 N N . ALA A 1 102 ? -5.162 -8.109 28.510 1.00 69.06 102 ALA A N 1
ATOM 803 C CA . ALA A 1 102 ? -6.303 -7.433 29.127 1.00 69.06 102 ALA A CA 1
ATOM 804 C C . ALA A 1 102 ? -6.632 -6.060 28.506 1.00 69.06 102 ALA A C 1
ATOM 806 O O . ALA A 1 102 ? -7.765 -5.590 28.618 1.00 69.06 102 ALA A O 1
ATOM 807 N N . GLY A 1 103 ? -5.663 -5.411 27.851 1.00 82.19 103 GLY A N 1
ATOM 808 C CA . GLY A 1 103 ? -5.799 -4.068 27.280 1.00 82.19 103 GLY A CA 1
ATOM 809 C C . GLY A 1 103 ? -5.940 -4.054 25.750 1.00 82.19 103 GLY A C 1
ATOM 810 O O . GLY A 1 103 ? -5.762 -5.089 25.101 1.00 82.19 103 GLY A O 1
ATOM 811 N N . PRO A 1 104 ? -6.303 -2.902 25.147 1.00 84.94 104 PRO A N 1
ATOM 812 C CA . PRO A 1 104 ? -6.610 -2.743 23.718 1.00 84.94 104 PRO A CA 1
ATOM 813 C C . PRO A 1 104 ? -5.434 -3.022 22.771 1.00 84.94 104 PRO A C 1
ATOM 815 O O . PRO A 1 104 ? -5.649 -3.021 21.559 1.00 84.94 104 PRO A O 1
ATOM 818 N N . GLY A 1 105 ? -4.228 -3.271 23.288 1.00 92.31 105 GLY A N 1
ATOM 819 C CA . GLY A 1 105 ? -3.009 -3.321 22.496 1.00 92.31 105 GLY A CA 1
ATOM 820 C C . GLY A 1 105 ? -2.574 -1.933 22.031 1.00 92.31 105 GLY A C 1
ATOM 821 O O . GLY A 1 105 ? -3.191 -0.905 22.328 1.00 92.31 105 GLY A O 1
ATOM 822 N N . SER A 1 106 ? -1.497 -1.890 21.255 1.00 94.12 106 SER A N 1
ATOM 823 C CA . SER A 1 106 ? -0.938 -0.650 20.716 1.00 94.12 106 SER A CA 1
ATOM 824 C C . SER A 1 106 ? -0.423 -0.840 19.295 1.00 94.12 106 SER A C 1
ATOM 826 O O . SER A 1 106 ? -0.091 -1.946 18.880 1.00 94.12 106 SER A O 1
ATOM 828 N N . VAL A 1 107 ? -0.351 0.249 18.526 1.00 96.06 107 VAL A N 1
ATOM 829 C CA . VAL A 1 107 ? 0.368 0.255 17.246 1.00 96.06 107 VAL A CA 1
ATOM 830 C C . VAL A 1 107 ? 1.772 0.787 17.498 1.00 96.06 107 VAL A C 1
ATOM 832 O O . VAL A 1 107 ? 1.936 1.917 17.956 1.00 96.06 107 VAL A O 1
ATOM 835 N N . GLN A 1 108 ? 2.776 -0.029 17.200 1.00 96.31 108 GLN A N 1
ATOM 836 C CA . GLN A 1 108 ? 4.188 0.286 17.383 1.00 96.31 108 GLN A CA 1
ATOM 837 C C . GLN A 1 108 ? 4.876 0.438 16.031 1.00 96.31 108 GLN A C 1
ATOM 839 O O . GLN A 1 108 ? 4.613 -0.326 15.1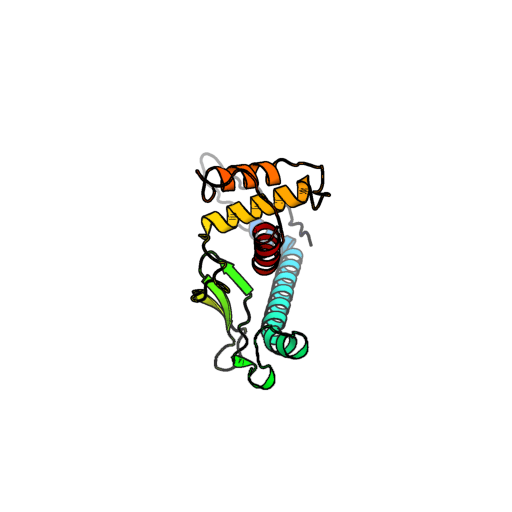02 1.00 96.31 108 GLN A O 1
ATOM 844 N N . LEU A 1 109 ? 5.785 1.406 15.932 1.00 97.44 109 LEU A N 1
ATOM 845 C CA . LEU A 1 109 ? 6.595 1.576 14.732 1.00 97.44 109 LEU A CA 1
ATOM 846 C C . LEU A 1 109 ? 7.692 0.510 14.667 1.00 97.44 109 LEU A C 1
ATOM 848 O O . LEU A 1 109 ? 8.365 0.235 15.663 1.00 97.44 109 LEU A O 1
ATOM 852 N N . ARG A 1 110 ? 7.855 -0.101 13.494 1.00 97.62 110 ARG A N 1
ATOM 853 C CA . ARG A 1 110 ? 8.878 -1.110 13.203 1.00 97.62 110 ARG A CA 1
ATOM 854 C C . ARG A 1 110 ? 9.507 -0.809 11.847 1.00 97.62 110 ARG A C 1
ATOM 856 O O . ARG A 1 110 ? 8.799 -0.780 10.844 1.00 97.62 110 ARG A O 1
ATOM 863 N N . PHE A 1 111 ? 10.825 -0.650 11.824 1.00 97.38 111 PHE A N 1
ATOM 864 C CA . PHE A 1 111 ? 11.571 -0.402 10.594 1.00 97.38 111 PHE A CA 1
ATOM 865 C C . PHE A 1 111 ? 11.469 -1.586 9.619 1.00 97.38 111 PHE A C 1
ATOM 867 O O . PHE A 1 111 ? 11.677 -2.742 10.000 1.00 97.38 111 PHE A O 1
ATOM 874 N N . ASP A 1 112 ? 11.196 -1.298 8.347 1.00 97.56 112 ASP A N 1
ATOM 875 C CA . ASP A 1 112 ? 11.125 -2.271 7.255 1.00 97.56 112 ASP A CA 1
ATOM 876 C C . ASP A 1 112 ? 12.530 -2.675 6.776 1.00 97.56 112 ASP A C 1
ATOM 878 O O . ASP A 1 112 ? 13.012 -2.260 5.721 1.00 97.56 112 ASP A O 1
ATOM 882 N N . GLY A 1 113 ? 13.205 -3.518 7.564 1.00 97.31 113 GLY A N 1
ATOM 883 C CA . GLY A 1 113 ? 14.569 -3.974 7.268 1.00 97.31 113 GLY A CA 1
ATOM 884 C C . GLY A 1 113 ? 14.704 -4.827 6.001 1.00 97.31 113 GLY A C 1
ATOM 885 O O . GLY A 1 113 ? 15.789 -4.911 5.432 1.00 97.31 113 GLY A O 1
ATOM 886 N N . ALA A 1 114 ? 13.613 -5.442 5.537 1.00 97.31 114 ALA A N 1
ATOM 887 C CA . ALA A 1 114 ? 13.587 -6.225 4.301 1.00 97.31 114 ALA A CA 1
ATOM 888 C C . ALA A 1 114 ? 13.212 -5.383 3.067 1.00 97.31 114 ALA A C 1
ATOM 890 O O . ALA A 1 114 ? 13.143 -5.917 1.954 1.00 97.31 114 ALA A O 1
ATOM 891 N N . ALA A 1 115 ? 12.933 -4.088 3.262 1.00 97.62 115 ALA A N 1
ATOM 892 C CA . ALA A 1 115 ? 12.418 -3.181 2.246 1.00 97.62 115 ALA A CA 1
ATOM 893 C C . ALA A 1 115 ? 11.209 -3.769 1.491 1.00 97.62 115 ALA A C 1
ATOM 895 O O . ALA A 1 115 ? 11.116 -3.644 0.268 1.00 97.62 115 ALA A O 1
ATOM 896 N N . SER A 1 116 ? 10.311 -4.459 2.208 1.00 97.44 116 SER A N 1
ATOM 897 C CA . SER A 1 116 ? 9.156 -5.188 1.665 1.00 97.44 116 SER A CA 1
ATOM 898 C C . SER A 1 116 ? 9.512 -5.962 0.387 1.00 97.44 116 SER A C 1
ATOM 900 O O . SER A 1 116 ? 8.984 -5.676 -0.691 1.00 97.44 116 SER A O 1
ATOM 902 N N . TRP A 1 117 ? 10.452 -6.906 0.498 1.00 97.75 117 TRP A N 1
ATOM 903 C CA . TRP A 1 117 ? 10.979 -7.679 -0.635 1.00 97.75 117 TRP A CA 1
ATOM 904 C C . TRP A 1 117 ? 11.763 -6.824 -1.645 1.00 97.75 117 TRP A C 1
ATOM 906 O O . TRP A 1 117 ? 11.576 -6.929 -2.855 1.00 97.75 117 TRP A O 1
ATOM 916 N N . TRP A 1 118 ? 12.650 -5.963 -1.135 1.00 97.94 118 TRP A N 1
ATOM 917 C CA . TRP A 1 118 ? 13.510 -5.073 -1.935 1.00 97.94 118 TRP A CA 1
ATOM 918 C C . TRP A 1 118 ? 12.752 -4.105 -2.862 1.00 97.94 118 TRP A C 1
ATOM 920 O O . TRP A 1 118 ? 13.322 -3.593 -3.824 1.00 97.94 118 TRP A O 1
ATOM 930 N N . THR A 1 119 ? 11.472 -3.841 -2.589 1.00 97.12 119 THR A N 1
ATOM 931 C CA . THR A 1 119 ? 10.640 -2.921 -3.383 1.00 97.12 119 THR A CA 1
ATOM 932 C C . THR A 1 119 ? 10.641 -1.498 -2.833 1.00 97.12 119 THR A C 1
ATOM 934 O O . THR A 1 119 ? 10.348 -0.551 -3.562 1.00 97.12 119 THR A O 1
ATOM 937 N N . GLN A 1 120 ? 10.945 -1.328 -1.545 1.00 96.62 120 GLN A N 1
ATOM 938 C CA . GLN A 1 120 ? 10.876 -0.034 -0.874 1.00 96.62 120 GLN A CA 1
ATOM 939 C C . GLN A 1 120 ? 12.148 0.784 -1.063 1.00 96.62 120 GLN A C 1
ATOM 941 O O . GLN A 1 120 ? 13.261 0.269 -1.040 1.00 96.62 120 GLN A O 1
ATOM 946 N N . GLY A 1 121 ? 11.954 2.090 -1.215 1.00 92.19 121 GLY A N 1
ATOM 947 C CA . GLY A 1 121 ? 13.031 3.073 -1.352 1.00 92.19 121 GLY A CA 1
ATOM 948 C C . GLY A 1 121 ? 12.518 4.511 -1.379 1.00 92.19 121 GLY A C 1
ATOM 949 O O . GLY A 1 121 ? 13.183 5.399 -1.906 1.00 92.19 121 GLY A O 1
ATOM 950 N N . VAL A 1 122 ? 11.297 4.738 -0.885 1.00 91.75 122 VAL A N 1
ATOM 951 C CA . VAL A 1 122 ? 10.610 6.030 -0.952 1.00 91.75 122 VAL A CA 1
ATOM 952 C C . VAL A 1 122 ? 10.524 6.632 0.443 1.00 91.75 122 VAL A C 1
ATOM 954 O O . VAL A 1 122 ? 10.041 5.985 1.368 1.00 91.75 122 VAL A O 1
ATOM 957 N N . SER A 1 123 ? 10.967 7.882 0.582 1.00 92.44 123 SER A N 1
ATOM 958 C CA . SER A 1 123 ? 10.834 8.607 1.847 1.00 92.44 123 SER A CA 1
ATOM 959 C C . SER A 1 123 ? 9.364 8.872 2.172 1.00 92.44 123 SER A C 1
ATOM 961 O O . SER A 1 123 ? 8.490 8.838 1.295 1.00 92.44 123 SER A O 1
ATOM 963 N N . LYS A 1 124 ? 9.091 9.236 3.426 1.00 92.31 124 LYS A N 1
ATOM 964 C CA . LYS A 1 124 ? 7.761 9.659 3.880 1.00 92.31 124 LYS A CA 1
ATOM 965 C C . LYS A 1 124 ? 7.159 10.777 3.016 1.00 92.31 124 LYS A C 1
ATOM 967 O O . LYS A 1 124 ? 5.984 10.729 2.651 1.00 92.31 124 LYS A O 1
ATOM 972 N N . GLU A 1 125 ? 7.952 11.779 2.646 1.00 93.00 125 GLU A N 1
ATOM 973 C CA . GLU A 1 125 ? 7.507 12.901 1.809 1.00 93.00 125 GLU A CA 1
ATOM 974 C C . GLU A 1 125 ? 7.171 12.428 0.393 1.00 93.00 125 GLU A C 1
ATOM 976 O O . GLU A 1 125 ? 6.174 12.856 -0.202 1.00 93.00 125 GLU A O 1
ATOM 981 N N . LEU A 1 126 ? 7.995 11.532 -0.154 1.00 94.69 126 LEU A N 1
ATOM 982 C CA . LEU A 1 126 ? 7.802 11.006 -1.496 1.00 94.69 126 LEU A CA 1
ATOM 983 C C . LEU A 1 126 ? 6.597 10.058 -1.568 1.00 94.69 126 LEU A C 1
ATOM 985 O O . LEU A 1 126 ? 5.865 10.108 -2.556 1.00 94.69 126 LEU A O 1
ATOM 989 N N . GLN A 1 127 ? 6.321 9.284 -0.513 1.00 95.44 127 GLN A N 1
ATOM 990 C CA . GLN A 1 127 ? 5.140 8.421 -0.410 1.00 95.44 127 GLN A CA 1
ATOM 991 C C . GLN A 1 127 ? 3.849 9.213 -0.666 1.00 95.44 127 GLN A C 1
ATOM 993 O O . GLN A 1 127 ? 3.034 8.826 -1.504 1.00 95.44 127 GLN A O 1
ATOM 998 N N . HIS A 1 128 ? 3.673 10.373 -0.023 1.00 94.50 128 HIS A N 1
ATOM 999 C CA . HIS A 1 128 ? 2.482 11.204 -0.231 1.00 94.50 128 HIS A CA 1
ATOM 1000 C C . HIS A 1 128 ? 2.385 11.769 -1.653 1.00 94.50 128 HIS A C 1
ATOM 1002 O O . HIS A 1 128 ? 1.287 11.873 -2.208 1.00 94.50 128 HIS A O 1
ATOM 1008 N N . ARG A 1 129 ? 3.520 12.133 -2.262 1.00 96.50 129 ARG A N 1
ATOM 1009 C CA . ARG A 1 129 ? 3.553 12.613 -3.652 1.00 96.50 129 ARG A CA 1
ATOM 1010 C C . ARG A 1 129 ? 3.151 11.507 -4.627 1.00 96.50 129 ARG A C 1
ATOM 1012 O O . ARG A 1 129 ? 2.358 11.770 -5.528 1.00 96.50 129 ARG A O 1
ATOM 1019 N N . LEU A 1 130 ? 3.646 10.287 -4.418 1.00 96.12 130 LEU A N 1
ATOM 1020 C CA . LEU A 1 130 ? 3.312 9.122 -5.238 1.00 96.12 130 LEU A CA 1
ATOM 1021 C C . LEU A 1 130 ? 1.830 8.762 -5.139 1.00 96.12 130 LEU A C 1
ATOM 1023 O O . LEU A 1 130 ? 1.194 8.568 -6.170 1.00 96.12 130 LEU A O 1
ATOM 1027 N N . VAL A 1 131 ? 1.249 8.760 -3.934 1.00 96.19 131 VAL A N 1
ATOM 1028 C CA . VAL A 1 131 ? -0.189 8.494 -3.749 1.00 96.19 131 VAL A CA 1
ATOM 1029 C C . VAL A 1 131 ? -1.046 9.512 -4.504 1.00 96.19 131 VAL A C 1
ATOM 1031 O O . VAL A 1 131 ? -1.991 9.129 -5.190 1.00 96.19 131 VAL A O 1
ATOM 1034 N N . ARG A 1 132 ? -0.705 10.807 -4.442 1.00 97.50 132 ARG A N 1
ATOM 1035 C CA . ARG A 1 132 ? -1.429 11.845 -5.198 1.00 97.50 132 ARG A CA 1
ATOM 1036 C C . ARG A 1 132 ? -1.301 11.651 -6.708 1.00 97.50 132 ARG A C 1
ATOM 1038 O O . ARG A 1 132 ? -2.295 11.791 -7.415 1.00 97.50 132 ARG A O 1
ATOM 1045 N N . ALA A 1 133 ? -0.106 11.313 -7.194 1.00 96.88 133 ALA A N 1
ATOM 1046 C CA . ALA A 1 133 ? 0.122 11.042 -8.611 1.00 96.88 133 ALA A CA 1
ATOM 1047 C C . ALA A 1 133 ? -0.673 9.815 -9.091 1.00 96.88 133 ALA A C 1
ATOM 1049 O O . ALA A 1 133 ? -1.338 9.886 -10.123 1.00 96.88 133 ALA A O 1
ATOM 1050 N N . ALA A 1 134 ? -0.672 8.727 -8.316 1.00 97.06 134 ALA A N 1
ATOM 1051 C CA . ALA A 1 134 ? -1.430 7.517 -8.618 1.00 97.06 134 ALA A CA 1
ATOM 1052 C C . ALA A 1 134 ? -2.946 7.771 -8.615 1.00 97.06 134 ALA A C 1
ATOM 1054 O O . ALA A 1 134 ? -3.631 7.369 -9.551 1.00 97.06 134 ALA A O 1
ATOM 1055 N N . ALA A 1 135 ? -3.470 8.492 -7.618 1.00 98.19 135 ALA A N 1
ATOM 1056 C CA . ALA A 1 135 ? -4.889 8.846 -7.550 1.00 98.19 135 ALA A CA 1
ATOM 1057 C C . ALA A 1 135 ? -5.325 9.726 -8.735 1.00 98.19 135 ALA A C 1
ATOM 1059 O O . ALA A 1 135 ? -6.371 9.483 -9.335 1.00 98.19 135 ALA A O 1
ATOM 1060 N N . ALA A 1 136 ? -4.504 10.712 -9.112 1.00 97.88 136 ALA A N 1
ATOM 1061 C CA . ALA A 1 136 ? -4.760 11.544 -10.285 1.00 97.88 136 ALA A CA 1
ATOM 1062 C C . ALA A 1 136 ? -4.742 10.720 -11.584 1.00 97.88 136 ALA A C 1
ATOM 1064 O O . ALA A 1 136 ? -5.616 10.893 -12.433 1.00 97.88 136 ALA A O 1
ATOM 1065 N N . ALA A 1 137 ? -3.787 9.796 -11.727 1.00 97.00 137 ALA A N 1
ATOM 1066 C CA . ALA A 1 137 ? -3.711 8.920 -12.889 1.00 97.00 137 ALA A CA 1
ATOM 1067 C C . ALA A 1 137 ? -4.919 7.972 -12.978 1.00 97.00 137 ALA A C 1
ATOM 1069 O O . ALA A 1 137 ? -5.523 7.848 -14.043 1.00 97.00 137 ALA A O 1
ATOM 1070 N N . ALA A 1 138 ? -5.319 7.373 -11.855 1.00 97.88 138 ALA A N 1
ATOM 1071 C CA . ALA A 1 138 ? -6.496 6.516 -11.776 1.00 97.88 138 ALA A CA 1
ATOM 1072 C C . ALA A 1 138 ? -7.780 7.274 -12.146 1.00 97.88 138 ALA A C 1
ATOM 1074 O O . ALA A 1 138 ? -8.573 6.771 -12.935 1.00 97.88 138 ALA A O 1
ATOM 1075 N N . GLY A 1 139 ? -7.958 8.500 -11.640 1.00 98.00 139 GLY A N 1
ATOM 1076 C CA . GLY A 1 139 ? -9.123 9.330 -11.956 1.00 98.00 139 GLY A CA 1
ATOM 1077 C C . GLY A 1 139 ? -9.163 9.839 -13.402 1.00 98.00 139 GLY A C 1
ATOM 1078 O O . GLY A 1 139 ? -10.246 10.060 -13.936 1.00 98.00 139 GLY A O 1
ATOM 1079 N N . ARG A 1 140 ? -8.003 10.027 -14.046 1.00 98.06 140 ARG A N 1
ATOM 1080 C CA . ARG A 1 140 ? -7.912 10.541 -15.423 1.00 98.06 140 ARG A CA 1
ATOM 1081 C C . ARG A 1 140 ? -7.984 9.447 -16.487 1.00 98.06 140 ARG A C 1
ATOM 1083 O O . ARG A 1 140 ? -8.632 9.658 -17.506 1.00 98.06 140 ARG A O 1
ATOM 1090 N N . TRP A 1 141 ? -7.292 8.325 -16.283 1.00 97.44 141 TRP A N 1
ATOM 1091 C CA . TRP A 1 141 ? -7.161 7.270 -17.296 1.00 97.44 141 TRP A CA 1
ATOM 1092 C C . TRP A 1 141 ? -7.744 5.925 -16.865 1.00 97.44 141 TRP A C 1
ATOM 1094 O O . TRP A 1 141 ? -8.185 5.167 -17.722 1.00 97.44 141 TRP A O 1
ATOM 1104 N N . GLY A 1 142 ? -7.735 5.592 -15.573 1.00 96.62 142 GLY A N 1
ATOM 1105 C CA . GLY A 1 142 ? -7.982 4.216 -15.138 1.00 96.62 142 GLY A CA 1
ATOM 1106 C C . GLY A 1 142 ? -6.998 3.249 -15.812 1.00 96.62 142 GLY A C 1
ATOM 1107 O O . GLY A 1 142 ? -5.787 3.462 -15.756 1.00 96.62 142 GLY A O 1
ATOM 1108 N N . HIS A 1 143 ? -7.520 2.218 -16.481 1.00 97.75 143 HIS A N 1
ATOM 1109 C CA . HIS A 1 143 ? -6.758 1.369 -17.399 1.00 97.75 143 HIS A CA 1
ATOM 1110 C C . HIS A 1 143 ? -7.312 1.515 -18.821 1.00 97.75 143 HIS A C 1
ATOM 1112 O O . HIS A 1 143 ? -8.503 1.311 -19.051 1.00 97.75 143 HIS A O 1
ATOM 1118 N N . VAL A 1 144 ? -6.439 1.846 -19.772 1.00 97.94 144 VAL A N 1
ATOM 1119 C CA . VAL A 1 144 ? -6.760 1.967 -21.199 1.00 97.94 144 VAL A CA 1
ATOM 1120 C C . VAL A 1 144 ? -5.856 1.045 -22.010 1.00 97.94 144 VAL A C 1
ATOM 1122 O O . VAL A 1 144 ? -4.722 0.773 -21.615 1.00 97.94 144 VAL A O 1
ATOM 1125 N N . MET A 1 145 ? -6.363 0.556 -23.141 1.00 98.19 145 MET A N 1
ATOM 1126 C CA . MET A 1 145 ? -5.640 -0.366 -24.018 1.00 98.19 145 MET A CA 1
ATOM 1127 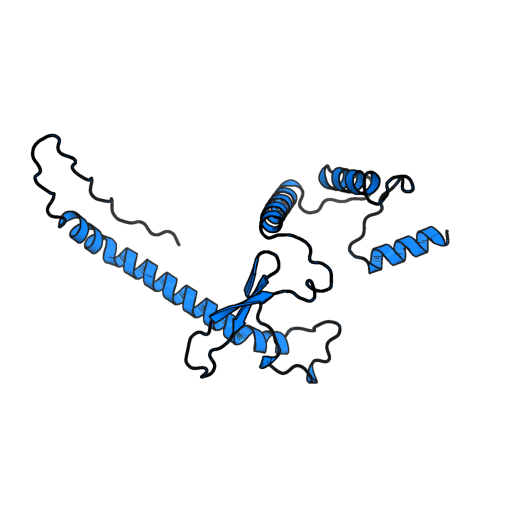C C . MET A 1 145 ? -4.301 0.235 -24.472 1.00 98.19 145 MET A C 1
ATOM 1129 O O . MET A 1 145 ? -4.255 1.387 -24.893 1.00 98.19 145 MET A O 1
ATOM 1133 N N . PHE A 1 146 ? -3.218 -0.545 -24.381 1.00 98.31 146 PHE A N 1
ATOM 1134 C CA . PHE A 1 146 ? -1.859 -0.073 -24.671 1.00 98.31 146 PHE A CA 1
ATOM 1135 C C . PHE A 1 146 ? -1.372 -0.317 -26.113 1.00 98.31 146 PHE A C 1
ATOM 1137 O O . PHE A 1 146 ? -0.787 0.602 -26.685 1.00 98.31 146 PHE A O 1
ATOM 1144 N N . PRO A 1 147 ? -1.594 -1.491 -26.745 1.00 98.31 147 PRO A N 1
ATOM 1145 C CA . PRO A 1 147 ? -1.131 -1.730 -28.114 1.00 98.31 147 PRO A CA 1
ATOM 1146 C C . PRO A 1 147 ? -1.653 -0.665 -29.080 1.00 98.31 147 PRO A C 1
ATOM 1148 O O . PRO A 1 147 ? -2.836 -0.341 -29.039 1.00 98.31 147 PRO A O 1
ATOM 1151 N N . GLU A 1 148 ? -0.759 -0.113 -29.906 1.00 98.06 148 GLU A N 1
ATOM 1152 C CA . GLU A 1 148 ? -1.048 0.934 -30.907 1.00 98.06 148 GLU A CA 1
ATOM 1153 C C . GLU A 1 148 ? -1.611 2.254 -30.343 1.00 98.06 148 GLU A C 1
ATOM 1155 O O . GLU A 1 148 ? -1.959 3.160 -31.096 1.00 98.06 148 GLU A O 1
ATOM 1160 N N . ASN A 1 149 ? -1.637 2.403 -29.019 1.00 98.44 149 ASN A N 1
ATOM 1161 C CA . ASN A 1 149 ? -2.168 3.563 -28.320 1.00 98.44 149 ASN A CA 1
ATOM 1162 C C . ASN A 1 149 ? -1.074 4.258 -27.500 1.00 98.44 149 ASN A C 1
ATOM 1164 O O . ASN A 1 149 ? -0.010 3.703 -27.222 1.00 98.44 149 ASN A O 1
ATOM 1168 N N . ALA A 1 150 ? -1.335 5.500 -27.093 1.00 97.69 150 ALA A N 1
ATOM 1169 C CA . ALA A 1 150 ? -0.417 6.262 -26.257 1.00 97.69 150 ALA A CA 1
ATOM 1170 C C . ALA A 1 150 ? -1.168 7.158 -25.270 1.00 97.69 150 ALA A C 1
ATOM 1172 O O . ALA A 1 150 ? -2.187 7.763 -25.599 1.00 97.69 150 ALA A O 1
ATOM 1173 N N . HIS A 1 151 ? -0.614 7.293 -24.068 1.00 97.12 151 HIS A N 1
ATOM 1174 C CA . HIS A 1 151 ? -1.047 8.275 -23.083 1.00 97.12 151 HIS A CA 1
ATOM 1175 C C . HIS A 1 151 ? 0.165 8.891 -22.379 1.00 97.12 151 HIS A C 1
ATOM 1177 O O . HIS A 1 151 ? 1.240 8.294 -22.303 1.00 97.12 151 HIS A O 1
ATOM 1183 N N . GLU A 1 152 ? -0.025 10.105 -21.866 1.00 97.50 152 GLU A N 1
ATOM 1184 C CA . GLU A 1 152 ? 1.032 10.963 -21.316 1.00 97.50 152 GLU A CA 1
ATOM 1185 C C . GLU A 1 152 ? 1.894 10.244 -20.267 1.00 97.50 152 GLU A C 1
ATOM 1187 O O . GLU A 1 152 ? 3.111 10.193 -20.416 1.00 97.50 152 GLU A O 1
ATOM 1192 N N . ALA A 1 153 ? 1.269 9.577 -19.290 1.00 96.75 153 ALA A N 1
ATOM 1193 C CA . ALA A 1 153 ? 1.985 8.876 -18.223 1.00 96.75 153 ALA A CA 1
ATOM 1194 C C . ALA A 1 153 ? 2.929 7.762 -18.726 1.00 96.75 153 ALA A C 1
ATOM 1196 O O . ALA A 1 153 ? 4.046 7.635 -18.224 1.00 96.75 153 ALA A O 1
ATOM 1197 N N . ALA A 1 154 ? 2.519 6.973 -19.730 1.00 97.81 154 ALA A N 1
ATOM 1198 C CA . ALA A 1 154 ? 3.385 5.939 -20.304 1.00 97.81 154 ALA A CA 1
ATOM 1199 C C . ALA A 1 154 ? 4.540 6.563 -21.096 1.00 97.81 154 ALA A C 1
ATOM 1201 O O . ALA A 1 154 ? 5.679 6.117 -20.986 1.00 97.81 154 ALA A O 1
ATOM 1202 N N . LEU A 1 155 ? 4.276 7.633 -21.853 1.00 98.31 155 LEU A N 1
ATOM 1203 C CA . LEU A 1 155 ? 5.320 8.335 -22.598 1.00 98.31 155 LEU A CA 1
ATOM 1204 C C . LEU A 1 155 ? 6.346 9.002 -21.669 1.00 98.31 155 LEU A C 1
ATOM 1206 O O . LEU A 1 155 ? 7.541 8.939 -21.951 1.00 98.31 155 LEU A O 1
ATOM 1210 N N . ASP A 1 156 ? 5.908 9.609 -20.565 1.00 98.06 156 ASP A N 1
ATOM 1211 C CA . ASP A 1 156 ? 6.799 10.200 -19.559 1.00 98.06 156 ASP A CA 1
ATOM 1212 C C . ASP A 1 156 ? 7.664 9.147 -18.871 1.00 98.06 156 ASP A C 1
ATOM 1214 O O . ASP A 1 156 ? 8.879 9.329 -18.764 1.00 98.06 156 ASP A O 1
ATOM 1218 N N . ALA A 1 157 ? 7.073 8.014 -18.479 1.00 97.88 157 ALA A N 1
ATOM 1219 C CA . ALA A 1 157 ? 7.823 6.894 -17.924 1.00 97.88 157 ALA A CA 1
ATOM 1220 C C . ALA A 1 157 ? 8.867 6.365 -18.926 1.00 97.88 157 ALA A C 1
ATOM 1222 O O . ALA A 1 157 ? 10.025 6.162 -18.559 1.00 97.88 157 ALA A O 1
ATOM 1223 N N . ALA A 1 158 ? 8.495 6.198 -20.202 1.00 98.56 158 ALA A N 1
ATOM 1224 C CA . ALA A 1 158 ? 9.406 5.725 -21.244 1.00 98.56 158 ALA A CA 1
ATOM 1225 C C . ALA A 1 158 ? 10.566 6.702 -21.457 1.00 98.56 158 ALA A C 1
ATOM 1227 O O . ALA A 1 158 ? 11.726 6.294 -21.504 1.00 98.56 158 ALA A O 1
ATOM 1228 N N . ARG A 1 159 ? 10.264 8.005 -21.542 1.00 98.44 159 ARG A N 1
ATOM 1229 C CA . ARG A 1 159 ? 11.279 9.061 -21.644 1.00 98.44 159 ARG A CA 1
ATOM 1230 C C . ARG A 1 159 ? 12.221 9.045 -20.445 1.00 98.44 159 ARG A C 1
ATOM 1232 O O . ARG A 1 159 ? 13.430 9.086 -20.645 1.00 98.44 159 ARG A O 1
ATOM 1239 N N . GLY A 1 160 ? 11.691 8.944 -19.226 1.00 98.38 160 GLY A N 1
ATOM 1240 C CA . GLY A 1 160 ? 12.491 8.864 -18.003 1.00 98.38 160 GLY A CA 1
ATOM 1241 C C . GLY A 1 160 ? 13.459 7.678 -18.009 1.00 98.38 160 GLY A C 1
ATOM 1242 O O . GLY A 1 160 ? 14.640 7.847 -17.713 1.00 98.38 160 GLY A O 1
ATOM 1243 N N . LEU A 1 161 ? 12.992 6.496 -18.426 1.00 98.44 161 LEU A N 1
ATOM 1244 C CA . LEU A 1 161 ? 13.828 5.297 -18.543 1.00 98.44 161 LEU A CA 1
ATOM 1245 C C . LEU A 1 161 ? 14.930 5.455 -19.599 1.00 98.44 161 LEU A C 1
ATOM 1247 O O . LEU A 1 161 ? 16.089 5.154 -19.314 1.00 98.44 161 LEU A O 1
ATOM 1251 N N . LEU A 1 162 ? 14.595 5.957 -20.792 1.00 98.56 162 LEU A N 1
ATOM 1252 C CA . LEU A 1 162 ? 15.550 6.130 -21.895 1.00 98.56 162 LEU A CA 1
ATOM 1253 C C . LEU A 1 162 ? 16.582 7.236 -21.626 1.00 98.56 162 LEU A C 1
ATOM 1255 O O . LEU A 1 162 ? 17.725 7.129 -22.064 1.00 98.56 162 LEU A O 1
ATOM 1259 N N . LEU A 1 163 ? 16.205 8.291 -20.897 1.00 98.19 163 LEU A N 1
ATOM 1260 C CA . LEU A 1 163 ? 17.121 9.364 -20.493 1.00 98.19 163 LEU A CA 1
ATOM 1261 C C . LEU A 1 163 ? 17.958 9.009 -19.252 1.00 98.19 163 LEU A C 1
ATOM 1263 O O . LEU A 1 163 ? 19.020 9.610 -19.060 1.00 98.19 163 LEU A O 1
ATOM 1267 N N . GLY A 1 164 ? 17.475 8.067 -18.433 1.00 97.88 164 GLY A N 1
ATOM 1268 C CA . GLY A 1 164 ? 18.101 7.566 -17.210 1.00 97.88 164 GLY A CA 1
ATOM 1269 C C . GLY A 1 164 ? 18.849 6.248 -17.426 1.00 97.88 164 GLY A C 1
ATOM 1270 O O . GLY A 1 164 ? 19.917 6.234 -18.028 1.00 97.88 164 GLY A O 1
ATOM 1271 N N . ALA A 1 165 ? 18.305 5.136 -16.922 1.00 96.94 165 ALA A N 1
ATOM 1272 C CA . ALA A 1 165 ? 18.976 3.828 -16.923 1.00 96.94 165 ALA A CA 1
ATOM 1273 C C . ALA A 1 165 ? 19.334 3.310 -18.330 1.00 96.94 165 ALA A C 1
ATOM 1275 O O . ALA A 1 165 ? 20.371 2.676 -18.518 1.00 96.94 165 ALA A O 1
ATOM 1276 N N . GLY A 1 166 ? 18.492 3.601 -19.323 1.00 97.75 166 GLY A N 1
ATOM 1277 C CA . GLY A 1 166 ? 18.697 3.235 -20.724 1.00 97.75 166 GLY A CA 1
ATOM 1278 C C . GLY A 1 166 ? 19.622 4.180 -21.493 1.00 97.75 166 GLY A C 1
ATOM 1279 O O . GLY A 1 166 ? 19.859 3.966 -22.685 1.00 97.75 166 GLY A O 1
ATOM 1280 N N . ARG A 1 167 ? 20.129 5.238 -20.846 1.00 97.38 167 ARG A N 1
ATOM 1281 C CA . ARG A 1 167 ? 20.927 6.269 -21.508 1.00 97.38 167 ARG A CA 1
ATOM 1282 C C . ARG A 1 167 ? 22.106 5.628 -22.221 1.00 97.38 167 ARG A C 1
ATOM 1284 O O . ARG A 1 167 ? 22.855 4.870 -21.617 1.00 97.38 167 ARG A O 1
ATOM 1291 N N . SER A 1 168 ? 22.298 6.009 -23.483 1.00 97.38 168 SER A N 1
ATOM 1292 C CA . SER A 1 168 ? 23.373 5.589 -24.401 1.00 97.38 168 SER A CA 1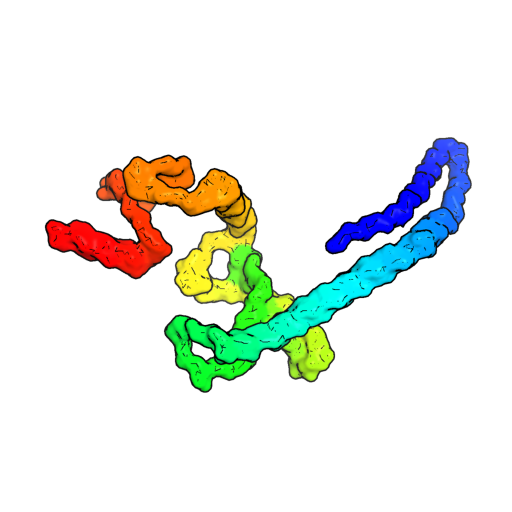
ATOM 1293 C C . SER A 1 168 ? 23.268 4.206 -25.049 1.00 97.38 168 SER A C 1
ATOM 1295 O O . SER A 1 168 ? 23.944 3.997 -26.052 1.00 97.38 168 SER A O 1
ATOM 1297 N N . TRP A 1 169 ? 22.421 3.295 -24.565 1.00 98.25 169 TRP A N 1
ATOM 1298 C CA . TRP A 1 169 ? 22.367 1.925 -25.104 1.00 98.25 169 TRP A CA 1
ATOM 1299 C C . TRP A 1 169 ? 20.958 1.451 -25.481 1.00 98.25 169 TRP A C 1
ATOM 1301 O O . TRP A 1 169 ? 20.822 0.601 -26.359 1.00 98.25 169 TRP A O 1
ATOM 1311 N N . ALA A 1 170 ? 19.905 2.012 -24.880 1.00 98.31 170 ALA A N 1
ATOM 1312 C CA . ALA A 1 170 ? 18.521 1.655 -25.179 1.00 98.31 170 ALA A CA 1
ATOM 1313 C C . ALA A 1 170 ? 17.832 2.713 -26.057 1.00 98.31 170 ALA A C 1
ATOM 1315 O O . ALA A 1 170 ? 18.050 3.914 -25.909 1.00 98.31 170 ALA A O 1
ATOM 1316 N N . THR A 1 171 ? 16.942 2.267 -26.949 1.00 98.19 171 THR A N 1
ATOM 1317 C CA . THR A 1 171 ? 16.139 3.145 -27.829 1.00 98.19 171 THR A CA 1
ATOM 1318 C C . THR A 1 171 ? 14.630 2.906 -27.723 1.00 98.19 171 THR A C 1
ATOM 1320 O O . THR A 1 171 ? 13.840 3.675 -28.275 1.00 98.19 171 THR A O 1
ATOM 1323 N N . ARG A 1 172 ? 14.203 1.850 -27.019 1.00 98.31 172 ARG A N 1
ATOM 1324 C CA . ARG A 1 172 ? 12.801 1.435 -26.865 1.00 98.31 172 ARG A CA 1
ATOM 1325 C C . ARG A 1 172 ? 12.537 0.920 -25.451 1.00 98.31 172 ARG A C 1
ATOM 1327 O O . ARG A 1 172 ? 13.450 0.436 -24.790 1.00 98.31 172 ARG A O 1
ATOM 1334 N N . VAL A 1 173 ? 11.277 1.008 -25.023 1.00 98.44 173 VAL A N 1
ATOM 1335 C CA . VAL A 1 173 ? 10.773 0.458 -23.758 1.00 98.44 173 VAL A CA 1
ATOM 1336 C C . VAL A 1 173 ? 9.626 -0.493 -24.079 1.00 98.44 173 VAL A C 1
ATOM 1338 O O . VAL A 1 173 ? 8.716 -0.126 -24.820 1.00 98.44 173 VAL A O 1
ATOM 1341 N N . PHE A 1 174 ? 9.680 -1.702 -23.524 1.00 98.38 174 PHE A N 1
ATOM 1342 C CA . PHE A 1 174 ? 8.590 -2.672 -23.554 1.00 98.38 174 PHE A CA 1
ATOM 1343 C C . PHE A 1 174 ? 8.071 -2.843 -22.121 1.00 98.38 174 PHE A C 1
ATOM 1345 O O . PHE A 1 174 ? 8.852 -3.156 -21.224 1.00 98.38 174 PHE A O 1
ATOM 1352 N N . TYR A 1 175 ? 6.775 -2.619 -21.897 1.00 98.38 175 TYR A N 1
ATOM 1353 C CA . TYR A 1 175 ? 6.157 -2.718 -20.571 1.00 98.38 175 TYR A CA 1
ATOM 1354 C C . TYR A 1 175 ? 5.614 -4.123 -20.302 1.00 98.38 175 TYR A C 1
ATOM 1356 O O . TYR A 1 175 ? 5.067 -4.768 -21.192 1.00 98.38 175 TYR A O 1
ATOM 1364 N N . SER A 1 176 ? 5.753 -4.579 -19.059 1.00 98.31 176 SER A N 1
ATOM 1365 C CA . SER A 1 176 ? 5.103 -5.776 -18.514 1.00 98.31 176 SER 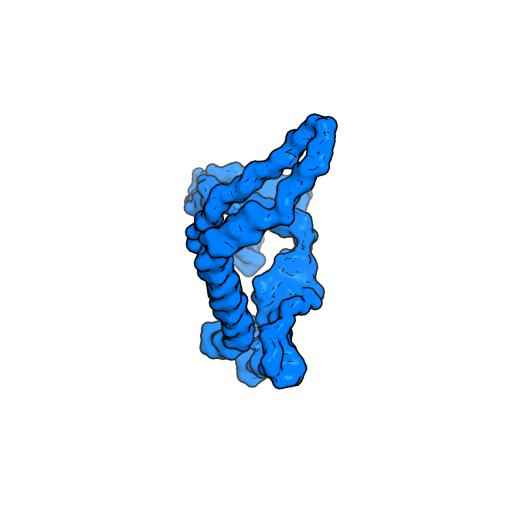A CA 1
ATOM 1366 C C . SER A 1 176 ? 4.923 -5.601 -17.002 1.00 98.31 176 SER A C 1
ATOM 1368 O O . SER A 1 176 ? 5.401 -4.609 -16.449 1.00 98.31 176 SER A O 1
ATOM 1370 N N . ASP A 1 177 ? 4.250 -6.538 -16.340 1.00 98.06 177 ASP A N 1
ATOM 1371 C CA . ASP A 1 177 ? 3.728 -6.302 -14.991 1.00 98.06 177 ASP A CA 1
ATOM 1372 C C . ASP A 1 177 ? 4.758 -6.471 -13.868 1.00 98.06 177 ASP A C 1
ATOM 1374 O O . ASP A 1 177 ? 4.650 -5.818 -12.831 1.00 98.06 177 ASP A O 1
ATOM 1378 N N . ASN A 1 178 ? 5.759 -7.343 -14.031 1.00 98.44 178 ASN A N 1
ATOM 1379 C CA . ASN A 1 178 ? 6.768 -7.574 -12.996 1.00 98.44 178 ASN A CA 1
ATOM 1380 C C . ASN A 1 178 ? 8.122 -8.038 -13.562 1.00 98.44 178 ASN A C 1
ATOM 1382 O O . ASN A 1 178 ? 8.313 -8.187 -14.770 1.00 98.44 178 ASN A O 1
ATOM 1386 N N . GLY A 1 179 ? 9.086 -8.270 -12.665 1.00 97.88 179 GLY A N 1
ATOM 1387 C CA . GLY A 1 179 ? 10.433 -8.709 -13.038 1.00 97.88 179 GLY A CA 1
ATOM 1388 C C . GLY A 1 179 ? 10.475 -10.058 -13.768 1.00 97.88 179 GLY A C 1
ATOM 1389 O O . GLY A 1 179 ? 11.288 -10.224 -14.674 1.00 97.88 179 GLY A O 1
ATOM 1390 N N . SER A 1 180 ? 9.582 -10.997 -13.434 1.00 98.44 180 SER A N 1
ATOM 1391 C CA . SER A 1 180 ? 9.519 -12.313 -14.086 1.00 98.44 180 SER A CA 1
ATOM 1392 C C . SER A 1 180 ? 9.079 -12.185 -15.545 1.00 98.44 180 SER A C 1
ATOM 1394 O O . SER A 1 180 ? 9.776 -12.644 -16.451 1.00 98.44 180 SER A O 1
ATOM 1396 N N . THR A 1 181 ? 7.977 -11.469 -15.800 1.00 98.56 181 THR A N 1
ATOM 1397 C CA . THR A 1 181 ? 7.479 -11.246 -17.168 1.00 98.56 181 THR A CA 1
ATOM 1398 C C . THR A 1 181 ? 8.465 -10.432 -18.002 1.00 98.56 181 THR A C 1
ATOM 1400 O O . THR A 1 181 ? 8.664 -10.723 -19.182 1.00 98.56 181 THR A O 1
ATOM 1403 N N . ALA A 1 182 ? 9.141 -9.456 -17.385 1.00 98.56 182 ALA A N 1
ATOM 1404 C CA . ALA A 1 182 ? 10.191 -8.687 -18.043 1.00 98.56 182 ALA A CA 1
ATOM 1405 C C . ALA A 1 182 ? 11.360 -9.584 -18.480 1.00 98.56 182 ALA A C 1
ATOM 1407 O O . ALA A 1 182 ? 11.867 -9.425 -19.591 1.00 98.56 182 ALA A O 1
ATOM 1408 N N . MET A 1 183 ? 11.756 -10.554 -17.649 1.00 98.44 183 MET A N 1
ATOM 1409 C CA . MET A 1 183 ? 12.831 -11.484 -17.989 1.00 98.44 183 MET A CA 1
ATOM 1410 C C . MET A 1 183 ? 12.432 -12.459 -19.096 1.00 98.44 183 MET A C 1
ATOM 1412 O O . MET A 1 183 ? 13.214 -12.686 -20.016 1.00 98.44 183 MET A O 1
ATOM 1416 N N . GLU A 1 184 ? 11.204 -12.980 -19.085 1.00 98.56 184 GLU A N 1
ATOM 1417 C CA . GLU A 1 184 ? 10.713 -13.805 -20.195 1.00 98.56 184 GLU A CA 1
ATOM 1418 C C . GLU A 1 184 ? 10.747 -13.056 -21.533 1.00 98.56 184 GLU A C 1
ATOM 1420 O O . GLU A 1 184 ? 11.150 -13.616 -22.555 1.00 98.56 184 GLU A O 1
ATOM 1425 N N . ILE A 1 185 ? 10.328 -11.787 -21.542 1.00 98.50 185 ILE A N 1
ATOM 1426 C CA . ILE A 1 185 ? 10.386 -10.928 -22.731 1.00 98.50 185 ILE A CA 1
ATOM 1427 C C . ILE A 1 185 ? 11.838 -10.689 -23.146 1.00 98.50 185 ILE A C 1
ATOM 1429 O O . ILE A 1 185 ? 12.158 -10.831 -24.325 1.00 98.50 185 ILE A O 1
ATOM 1433 N N . ALA A 1 186 ? 12.724 -10.380 -22.197 1.00 98.31 186 ALA A N 1
ATOM 1434 C CA . ALA A 1 186 ? 14.138 -10.151 -22.471 1.00 98.31 186 ALA A CA 1
ATOM 1435 C C . ALA A 1 186 ? 14.802 -11.382 -23.107 1.00 98.31 186 ALA A C 1
ATOM 1437 O O . ALA A 1 186 ? 15.482 -11.249 -24.124 1.00 98.31 186 ALA A O 1
ATOM 1438 N N . VAL A 1 187 ? 14.542 -12.582 -22.577 1.00 98.44 187 VAL A N 1
ATOM 1439 C CA . VAL A 1 187 ? 15.032 -13.840 -23.160 1.00 98.44 187 VAL A CA 1
ATOM 1440 C C . VAL A 1 187 ? 14.486 -14.022 -24.574 1.00 98.44 187 VAL A C 1
ATOM 1442 O O . VAL A 1 187 ? 15.268 -14.282 -25.484 1.00 98.44 187 VAL A O 1
ATOM 1445 N N . LYS A 1 188 ? 13.178 -13.810 -24.790 1.00 98.38 188 LYS A N 1
ATOM 1446 C CA . LYS A 1 188 ? 12.560 -13.870 -26.128 1.00 98.38 188 LYS A CA 1
ATOM 1447 C C . LYS A 1 188 ? 13.205 -12.887 -27.104 1.00 98.38 188 LYS A C 1
ATOM 1449 O O . LYS A 1 188 ? 13.365 -13.241 -28.260 1.00 98.38 188 LYS A O 1
ATOM 1454 N N . MET A 1 189 ? 13.560 -11.677 -26.670 1.00 98.12 189 MET A N 1
ATOM 1455 C CA . MET A 1 189 ? 14.236 -10.678 -27.507 1.00 98.12 189 MET A CA 1
ATOM 1456 C C . MET A 1 189 ? 15.691 -11.053 -27.810 1.00 98.12 189 MET A C 1
ATOM 1458 O O . MET A 1 189 ? 16.155 -10.783 -28.912 1.00 98.12 189 MET A O 1
ATOM 1462 N N . ALA A 1 190 ? 16.400 -11.663 -26.857 1.00 98.06 190 ALA A N 1
ATOM 1463 C CA . ALA A 1 190 ? 17.810 -12.021 -27.000 1.00 98.06 190 ALA A CA 1
ATOM 1464 C C . ALA A 1 190 ? 18.043 -13.210 -27.944 1.00 98.06 190 ALA A C 1
ATOM 1466 O O . ALA A 1 190 ? 19.061 -13.250 -28.627 1.00 98.06 190 ALA A O 1
ATOM 1467 N N . ILE A 1 191 ? 17.115 -14.172 -27.977 1.00 97.00 191 ILE A N 1
ATOM 1468 C CA . ILE A 1 191 ? 17.233 -15.395 -28.793 1.00 97.00 191 ILE A CA 1
ATOM 1469 C C . ILE A 1 191 ? 16.630 -15.260 -30.199 1.00 97.00 191 ILE A C 1
ATOM 1471 O O . ILE A 1 191 ? 16.522 -16.263 -30.902 1.00 97.00 191 ILE A O 1
ATOM 1475 N N . ARG A 1 192 ? 16.148 -14.066 -30.564 1.00 69.75 192 ARG A N 1
ATOM 1476 C CA . ARG A 1 192 ? 15.470 -13.826 -31.843 1.00 69.75 192 ARG A CA 1
ATOM 1477 C C . ARG A 1 192 ? 16.353 -14.078 -33.053 1.00 69.75 192 ARG A C 1
ATOM 1479 O O . ARG A 1 192 ? 17.543 -13.701 -33.014 1.00 69.75 192 ARG A O 1
#

Sequence (192 aa):
PTFRLPRVPERRVVGGGATAGSGEEMFEWMDEGAETFDALLGRLVRWHDARIAKLRGAADEAREILWWPFTQHDMVPRENVAVIDSRSGEDFGVYVEDAEGAGPGSVQLRFDGAASWWTQGVSKELQHRLVRAAAAAAGRWGHVMFPENAHEAALDAARGLLLGAGRSWATRVFYSDNGSTAMEIAVKMAIR

InterPro domains:
  IPR015422 Pyridoxal phosphate-dependent transferase, small domain [G3DSA:3.90.1150.10] (46-159)
  IPR015424 Pyridoxal phosphate-dependent transferase [SSF53383] (58-191)

pLDDT: mean 92.71, std 11.44, range [45.56, 98.56]

Radius of gyration: 27.54 Å; chains: 1; bounding box: 52×76×64 Å

Foldseek 3Di:
DDFDADDQDDQDDDPDDDPHPPCVSVVVSCVSCVVSVVVVVVVVVVVLVVVLVCLVCVLVVCLVPDDDPPDDSVPDDSQNDWRFPQDAFQWTQTWDADPVNPDSTGTDIDGNPCCVVPPHDAHNVRVVVVVVVVVVCCVPCNDDDDVVDDDDVVVVVFVCCCVPVVDPPDDGDDDDDDPVVVVVVVVVVVVD

Secondary structure (DSSP, 8-state):
----PPPPPP----SSS-----SHHHHHHHHHTHHHHHHHHHHHHHHHHHHHHHHHHHHHHHHHH---TT--GGG--GGGS-EEEEEETTEEEEEE--TTS-S--EEEEEE-TTHHHHT----HHHHHHHHHHHHHHHHHTSS---TT---HHHHHHHHHHHHTTTTTT-------SSHHHHHHHHHHHHT-